Protein AF-A0A9N8HIR0-F1 (afdb_monomer_lite)

Secondary structure (DSSP, 8-state):
------------GGG-HHHHHHHHHHHHSSS-TT--HHHHHHT-TTGGGS-HHHHHHHHHHHHHHHHHHHHHHHHHHHHHHHHHHHHHHHHHHSPPP--SS--TTTSHHHHHHHHHHHTTHHHHS-HHHHHHH-HHHHTS-HHHHHHHHHHHHHHHHHHHHHHHHHHHHHHTT-PPPP----HHHHHHHHHHHHHHHH--

Radius of gyration: 29.22 Å; chains: 1; bounding box: 64×45×82 Å

pLDDT: mean 83.9, std 12.74, range [31.38, 96.94]

Structure (mmCIF, N/CA/C/O backbone):
data_AF-A0A9N8HIR0-F1
#
_entry.id   AF-A0A9N8HIR0-F1
#
loop_
_atom_site.group_PDB
_atom_site.id
_atom_site.type_symbol
_atom_site.label_atom_id
_atom_site.label_alt_id
_atom_site.label_comp_id
_atom_site.label_asym_id
_atom_site.label_entity_id
_atom_site.label_seq_id
_atom_site.pdbx_PDB_ins_code
_atom_site.Cartn_x
_atom_site.Cartn_y
_atom_site.Cartn_z
_atom_site.occupancy
_atom_site.B_iso_or_equiv
_atom_site.auth_seq_id
_atom_site.auth_comp_id
_atom_site.auth_asym_id
_atom_site.auth_atom_id
_atom_site.pdbx_PDB_model_num
ATOM 1 N N . MET A 1 1 ? 17.980 25.157 -52.568 1.00 31.38 1 MET A N 1
ATOM 2 C CA . MET A 1 1 ? 16.673 24.469 -52.478 1.00 31.38 1 MET A CA 1
ATOM 3 C C . MET A 1 1 ? 16.935 22.974 -52.562 1.00 31.38 1 MET A C 1
ATOM 5 O O . MET A 1 1 ? 17.750 22.619 -53.402 1.00 31.38 1 MET A O 1
ATOM 9 N N . PRO A 1 2 ? 16.191 22.100 -51.874 1.00 42.88 2 PRO A N 1
ATOM 10 C CA . PRO A 1 2 ? 15.857 22.020 -50.443 1.00 42.88 2 PRO A CA 1
ATOM 11 C C . PRO A 1 2 ? 16.244 20.607 -49.906 1.00 42.88 2 PRO A C 1
ATOM 13 O O . PRO A 1 2 ? 16.447 19.683 -50.676 1.00 42.88 2 PRO A O 1
ATOM 16 N N . SER A 1 3 ? 16.458 20.384 -48.613 1.00 35.34 3 SER A N 1
ATOM 17 C CA . SER A 1 3 ? 15.424 19.739 -47.796 1.00 35.34 3 SER A CA 1
ATOM 18 C C . SER A 1 3 ? 15.779 19.951 -46.334 1.00 35.34 3 SER A C 1
ATOM 20 O O . SER A 1 3 ? 16.803 19.468 -45.853 1.00 35.34 3 SER A O 1
ATOM 22 N N . LYS A 1 4 ? 14.922 20.697 -45.641 1.00 38.75 4 LYS A N 1
ATOM 23 C CA . LYS A 1 4 ? 14.795 20.592 -44.192 1.00 38.75 4 LYS A CA 1
ATOM 24 C C . LYS A 1 4 ? 14.464 19.122 -43.922 1.00 38.75 4 LYS A C 1
ATOM 26 O O . LYS A 1 4 ? 13.604 18.574 -44.606 1.00 38.75 4 LYS A O 1
ATOM 31 N N . HIS A 1 5 ? 15.218 18.461 -43.051 1.00 39.22 5 HIS A N 1
ATOM 32 C CA . HIS A 1 5 ? 14.712 17.234 -42.457 1.00 39.22 5 HIS A CA 1
ATOM 33 C C . HIS A 1 5 ? 13.556 17.663 -41.568 1.00 39.22 5 HIS A C 1
ATOM 35 O O . HIS A 1 5 ? 13.735 18.482 -40.668 1.00 39.22 5 HIS A O 1
ATOM 41 N N . ASP A 1 6 ? 12.372 17.211 -41.953 1.00 41.12 6 ASP A N 1
ATOM 42 C CA . ASP A 1 6 ? 11.150 17.353 -41.195 1.00 41.12 6 ASP A CA 1
ATOM 43 C C . ASP A 1 6 ? 11.359 16.637 -39.855 1.00 41.12 6 ASP A C 1
ATOM 45 O O . ASP A 1 6 ? 11.383 15.410 -39.787 1.00 41.12 6 ASP A O 1
ATOM 49 N N . ASP A 1 7 ? 11.583 17.413 -38.794 1.00 45.44 7 ASP A N 1
ATOM 50 C CA . ASP A 1 7 ? 11.393 16.953 -37.422 1.00 45.44 7 ASP A CA 1
ATOM 51 C C . ASP A 1 7 ? 9.876 16.795 -37.224 1.00 45.44 7 ASP A C 1
ATOM 53 O O . ASP A 1 7 ? 9.199 17.691 -36.711 1.00 45.44 7 ASP A O 1
ATOM 57 N N . GLU A 1 8 ? 9.322 15.691 -37.732 1.00 50.97 8 GLU A N 1
ATOM 58 C CA . GLU A 1 8 ? 7.970 15.265 -37.385 1.00 50.97 8 GLU A CA 1
ATOM 59 C C . GLU A 1 8 ? 7.903 15.068 -35.864 1.00 50.97 8 GLU A C 1
ATOM 61 O O . GLU A 1 8 ? 8.831 14.564 -35.226 1.00 50.97 8 GLU A O 1
ATOM 66 N N . ASP A 1 9 ? 6.818 15.561 -35.266 1.00 58.03 9 ASP A N 1
ATOM 67 C CA . ASP A 1 9 ? 6.524 15.458 -33.838 1.00 58.03 9 ASP A CA 1
ATOM 68 C C . ASP A 1 9 ? 6.243 13.986 -33.487 1.00 58.03 9 ASP A C 1
ATOM 70 O O . ASP A 1 9 ? 5.098 13.536 -33.405 1.00 58.03 9 ASP A O 1
ATOM 74 N N . ASP A 1 10 ? 7.328 13.217 -33.356 1.00 55.88 10 ASP A N 1
ATOM 75 C CA . ASP A 1 10 ? 7.362 11.813 -32.963 1.00 55.88 10 ASP A CA 1
ATOM 76 C C . ASP A 1 10 ? 6.824 11.697 -31.529 1.00 55.88 10 ASP A C 1
ATOM 78 O O . ASP A 1 10 ? 7.570 11.815 -30.549 1.00 55.88 10 ASP A O 1
ATOM 82 N N . GLY A 1 11 ? 5.508 11.522 -31.398 1.00 65.00 11 GLY A N 1
ATOM 83 C CA . GLY A 1 11 ? 4.773 11.565 -30.135 1.00 65.00 11 GLY A CA 1
ATOM 84 C C . GLY A 1 11 ? 5.492 10.935 -28.932 1.00 65.00 11 GLY A C 1
ATOM 85 O O . GLY A 1 11 ? 6.156 9.909 -29.010 1.00 65.00 11 GLY A O 1
ATOM 86 N N . LYS A 1 12 ? 5.334 11.549 -27.761 1.00 82.19 12 LYS A N 1
ATOM 87 C CA . LYS A 1 12 ? 6.065 11.238 -26.522 1.00 82.19 12 LYS A CA 1
ATOM 88 C C . LYS A 1 12 ? 6.186 9.726 -26.200 1.00 82.19 12 LYS A C 1
ATOM 90 O O . LYS A 1 12 ? 5.247 9.120 -25.685 1.00 82.19 12 LYS A O 1
ATOM 95 N N . TRP A 1 13 ? 7.388 9.147 -26.375 1.00 81.94 13 TRP A N 1
ATOM 96 C CA . TRP A 1 13 ? 7.716 7.733 -26.064 1.00 81.94 13 TRP A CA 1
ATOM 97 C C . TRP A 1 13 ? 7.277 7.281 -24.662 1.00 81.94 13 TRP A C 1
ATOM 99 O O . TRP A 1 13 ? 6.894 6.135 -24.446 1.00 81.94 13 TRP A O 1
ATOM 109 N N . GLU A 1 14 ? 7.338 8.171 -23.668 1.00 81.75 14 GLU A N 1
ATOM 110 C CA . GLU A 1 14 ? 7.023 7.815 -22.281 1.00 81.75 14 GLU A CA 1
ATOM 111 C C . GLU A 1 14 ? 5.596 7.295 -22.083 1.00 81.75 14 GLU A C 1
ATOM 113 O O . GLU A 1 14 ? 5.389 6.466 -21.190 1.00 81.75 14 GLU A O 1
ATOM 118 N N . SER A 1 15 ? 4.668 7.776 -22.910 1.00 85.00 15 SER A N 1
ATOM 119 C CA . SER A 1 15 ? 3.236 7.475 -22.907 1.00 85.00 15 SER A CA 1
ATOM 120 C C . SER A 1 15 ? 2.781 6.801 -24.205 1.00 85.00 15 SER A C 1
ATOM 122 O O . SER A 1 15 ? 1.590 6.810 -24.501 1.00 85.00 15 SER A O 1
ATOM 124 N N . SER A 1 16 ? 3.710 6.267 -25.002 1.00 88.25 16 SER A N 1
ATOM 125 C CA . SER A 1 16 ? 3.381 5.650 -26.284 1.00 88.25 16 SER A CA 1
ATOM 126 C C . SER A 1 16 ? 2.863 4.222 -26.122 1.00 88.25 16 SER A C 1
ATOM 128 O O . SER A 1 16 ? 3.261 3.484 -25.215 1.00 88.25 16 SER A O 1
ATOM 130 N N . GLU A 1 17 ? 2.008 3.817 -27.058 1.00 87.94 17 GLU A N 1
ATOM 131 C CA . GLU A 1 17 ? 1.528 2.440 -27.187 1.00 87.94 17 GLU A CA 1
ATOM 132 C C . GLU A 1 17 ? 2.686 1.467 -27.456 1.00 87.94 17 GLU A C 1
ATOM 134 O O . GLU A 1 17 ? 2.778 0.421 -26.818 1.00 87.94 17 GLU A O 1
ATOM 139 N N . ALA A 1 18 ? 3.659 1.885 -28.274 1.00 87.94 18 ALA A N 1
ATOM 140 C CA . ALA A 1 18 ? 4.908 1.164 -28.517 1.00 87.94 18 ALA A CA 1
ATOM 141 C C . ALA A 1 18 ? 5.629 0.751 -27.221 1.00 87.94 18 ALA A C 1
ATOM 143 O O . ALA A 1 18 ? 6.037 -0.397 -27.062 1.00 87.94 18 ALA A O 1
ATOM 144 N N . LYS A 1 19 ? 5.772 1.659 -26.250 1.00 89.94 19 LYS A N 1
ATOM 145 C CA . LYS A 1 19 ? 6.419 1.331 -24.973 1.00 89.94 19 LYS A CA 1
ATOM 146 C C . LYS A 1 19 ? 5.597 0.335 -24.150 1.00 89.94 19 LYS A C 1
ATOM 148 O O . LYS A 1 19 ? 6.188 -0.489 -23.452 1.00 89.94 19 LYS A O 1
ATOM 153 N N . MET A 1 20 ? 4.266 0.425 -24.195 1.00 90.25 20 MET A N 1
ATOM 154 C CA . MET A 1 20 ? 3.386 -0.501 -23.474 1.00 90.25 20 MET A CA 1
ATOM 155 C C . MET A 1 20 ? 3.479 -1.914 -24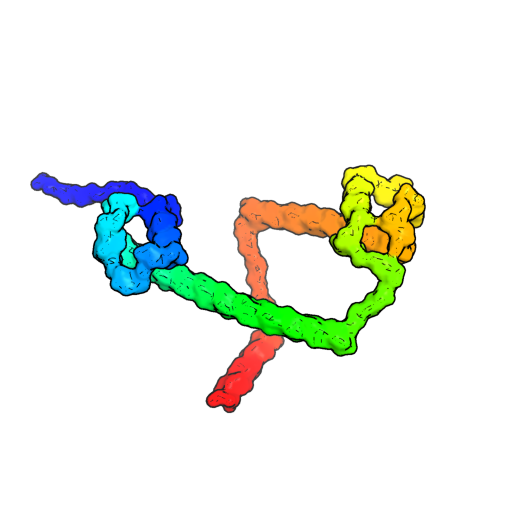.042 1.00 90.25 20 MET A C 1
ATOM 157 O O . MET A 1 20 ? 3.787 -2.830 -23.284 1.00 90.25 20 MET A O 1
ATOM 161 N N . LEU A 1 21 ? 3.316 -2.064 -25.359 1.00 89.88 21 LEU A N 1
ATOM 162 C CA . LEU A 1 21 ? 3.424 -3.350 -26.056 1.00 89.88 21 LEU A CA 1
ATOM 163 C C . LEU A 1 21 ? 4.800 -3.984 -25.848 1.00 89.88 21 LEU A C 1
ATOM 165 O O . LEU A 1 21 ? 4.913 -5.174 -25.565 1.00 89.88 21 LEU A O 1
ATOM 169 N N . LEU A 1 22 ? 5.855 -3.167 -25.896 1.00 90.31 22 LEU A N 1
ATOM 170 C CA . LEU A 1 22 ? 7.211 -3.634 -25.650 1.00 90.31 22 LEU A CA 1
ATOM 171 C C . LEU A 1 22 ? 7.403 -4.109 -24.203 1.00 90.31 22 LEU A C 1
ATOM 173 O O . LEU A 1 22 ? 8.045 -5.130 -23.966 1.00 90.31 22 LEU A O 1
ATOM 177 N N . ARG A 1 23 ? 6.854 -3.382 -23.223 1.00 90.62 23 ARG A N 1
ATOM 178 C CA . ARG A 1 23 ? 6.908 -3.781 -21.810 1.00 90.62 23 ARG A CA 1
ATOM 179 C C . ARG A 1 23 ? 6.148 -5.085 -21.583 1.00 90.62 23 ARG A C 1
ATOM 181 O O . ARG A 1 23 ? 6.669 -5.956 -20.894 1.00 90.62 23 ARG A O 1
ATOM 188 N N . GLU A 1 24 ? 4.947 -5.198 -22.136 1.00 90.31 24 GLU A N 1
ATOM 189 C CA . GLU A 1 24 ? 4.108 -6.389 -22.028 1.00 90.31 24 GLU A CA 1
ATOM 190 C C . GLU A 1 24 ? 4.800 -7.605 -22.641 1.00 90.31 24 GLU A C 1
ATOM 192 O O . GLU A 1 24 ? 4.999 -8.583 -21.931 1.00 90.31 24 GLU A O 1
ATOM 197 N N . GLY A 1 25 ? 5.294 -7.500 -23.878 1.00 87.81 25 GLY A N 1
ATOM 198 C CA . GLY A 1 25 ? 5.999 -8.593 -24.552 1.00 87.81 25 GLY A CA 1
ATOM 199 C C . GLY A 1 25 ? 7.281 -9.047 -23.840 1.00 87.81 25 GLY A C 1
ATOM 200 O O . GLY A 1 25 ? 7.634 -10.223 -23.881 1.00 87.81 25 GLY A O 1
ATOM 201 N N . ILE A 1 26 ? 7.991 -8.142 -23.151 1.00 88.31 26 ILE A N 1
ATOM 202 C CA . ILE A 1 26 ? 9.150 -8.520 -22.318 1.00 88.31 26 ILE A CA 1
ATOM 203 C C . ILE A 1 26 ? 8.698 -9.286 -21.064 1.00 88.31 26 ILE A C 1
ATOM 205 O O . ILE A 1 26 ? 9.376 -10.222 -20.649 1.00 88.31 26 ILE A O 1
ATOM 209 N N . ILE A 1 27 ? 7.574 -8.897 -20.453 1.00 87.25 27 ILE A N 1
ATOM 210 C CA . ILE A 1 27 ? 7.041 -9.538 -19.241 1.00 87.25 27 ILE A CA 1
ATOM 211 C C . ILE A 1 27 ? 6.394 -10.894 -19.558 1.00 87.25 27 ILE A C 1
ATOM 213 O O . ILE A 1 27 ? 6.593 -11.841 -18.801 1.00 87.25 27 ILE A O 1
ATOM 217 N N . SER A 1 28 ? 5.640 -11.003 -20.655 1.00 87.12 28 SER A N 1
ATOM 218 C CA . SER A 1 28 ? 5.002 -12.253 -21.093 1.00 87.12 28 SER A CA 1
ATOM 219 C C . SER A 1 28 ? 6.006 -13.276 -21.632 1.00 87.12 28 SER A C 1
ATOM 221 O O . SER A 1 28 ? 5.708 -14.467 -21.665 1.00 87.12 28 SER A O 1
ATOM 223 N N . GLY A 1 29 ? 7.205 -12.827 -22.019 1.00 84.38 29 GLY A N 1
ATOM 224 C CA . GLY A 1 29 ? 8.270 -13.675 -22.552 1.00 84.38 29 GLY A CA 1
ATOM 225 C C . GLY A 1 29 ? 8.273 -13.804 -24.077 1.00 84.38 29 GLY A C 1
ATOM 226 O O . GLY A 1 29 ? 9.181 -14.433 -24.621 1.00 84.38 29 GLY A O 1
ATOM 227 N N . ASP A 1 30 ? 7.329 -13.161 -24.769 1.00 82.31 30 ASP A N 1
ATOM 228 C CA . ASP A 1 30 ? 7.276 -13.096 -26.236 1.00 82.31 30 ASP A CA 1
ATOM 229 C C . ASP A 1 30 ? 8.535 -12.423 -26.809 1.00 82.31 30 ASP A C 1
ATOM 231 O O . ASP A 1 30 ? 9.090 -12.841 -27.827 1.00 82.31 30 ASP A O 1
ATOM 235 N N . ILE A 1 31 ? 9.055 -11.416 -26.097 1.00 84.31 31 ILE A N 1
ATOM 236 C CA . ILE A 1 31 ? 10.333 -10.765 -26.387 1.00 84.31 31 ILE A CA 1
ATOM 237 C C . ILE A 1 31 ? 11.420 -11.348 -25.472 1.00 84.31 31 ILE A C 1
ATOM 239 O O . ILE A 1 31 ? 11.880 -10.719 -24.515 1.00 84.31 31 ILE A O 1
ATOM 243 N N . SER A 1 32 ? 11.857 -12.566 -25.794 1.00 78.69 32 SER A N 1
ATOM 244 C CA . SER A 1 32 ? 12.954 -13.259 -25.105 1.00 78.69 32 SER A CA 1
ATOM 245 C C . SER A 1 32 ? 14.257 -12.445 -25.082 1.00 78.69 32 SER A C 1
ATOM 247 O O . SER A 1 32 ? 14.561 -11.695 -26.013 1.00 78.69 32 SER A O 1
ATOM 249 N N . ALA A 1 33 ? 15.074 -12.633 -24.039 1.00 74.62 33 ALA A N 1
ATOM 250 C CA . ALA A 1 33 ? 16.349 -11.938 -23.832 1.00 74.62 33 ALA A CA 1
ATOM 251 C C . ALA A 1 33 ? 17.305 -12.020 -25.041 1.00 74.62 33 ALA A C 1
ATOM 253 O O . ALA A 1 33 ? 18.042 -11.068 -25.301 1.00 74.62 33 ALA A O 1
ATOM 254 N N . GLY A 1 34 ? 17.244 -13.111 -25.813 1.00 77.88 34 GLY A N 1
ATOM 255 C CA . GLY A 1 34 ? 18.065 -13.322 -27.010 1.00 77.88 34 GLY A CA 1
ATOM 256 C C . GLY A 1 34 ? 17.628 -12.536 -28.252 1.00 77.88 34 GLY A C 1
ATOM 257 O O . GLY A 1 34 ? 18.405 -12.427 -29.198 1.00 77.88 34 GLY A O 1
ATOM 258 N N . LEU A 1 35 ? 16.417 -11.967 -28.272 1.00 85.19 35 LEU A N 1
ATOM 259 C CA . LEU A 1 35 ? 15.957 -11.157 -29.401 1.00 85.19 35 LEU A CA 1
ATOM 260 C C . LEU A 1 35 ? 16.654 -9.796 -29.403 1.00 85.19 35 LEU A C 1
ATOM 262 O O . LEU A 1 35 ? 16.615 -9.055 -28.415 1.00 85.19 35 LEU A O 1
ATOM 266 N N . GLY A 1 36 ? 17.287 -9.484 -30.534 1.00 86.88 36 GLY A N 1
ATOM 267 C CA . GLY A 1 36 ? 17.919 -8.196 -30.786 1.00 86.88 36 GLY A CA 1
ATOM 268 C C . GLY A 1 36 ? 16.900 -7.098 -31.123 1.00 86.88 36 GLY A C 1
ATOM 269 O O . GLY A 1 36 ? 15.802 -7.396 -31.597 1.00 86.88 36 GLY A O 1
ATOM 270 N N . PRO A 1 37 ? 17.263 -5.818 -30.935 1.00 88.19 37 PRO A N 1
ATOM 271 C CA . PRO A 1 37 ? 16.362 -4.683 -31.147 1.00 88.19 37 PRO A CA 1
ATOM 272 C C . PRO A 1 37 ? 15.835 -4.587 -32.583 1.00 88.19 37 PRO A C 1
ATOM 274 O O . PRO A 1 37 ? 14.700 -4.170 -32.769 1.00 88.19 37 PRO A O 1
ATOM 277 N N . THR A 1 38 ? 16.615 -5.004 -33.587 1.00 90.00 38 THR A N 1
ATOM 278 C CA . THR A 1 38 ? 16.191 -5.020 -34.998 1.00 90.00 38 THR A CA 1
ATOM 279 C C . THR A 1 38 ? 15.009 -5.956 -35.224 1.00 90.00 38 THR A C 1
ATOM 281 O O . THR A 1 38 ? 13.991 -5.534 -35.757 1.00 90.00 38 THR A O 1
ATOM 284 N N . ALA A 1 39 ? 15.106 -7.196 -34.736 1.00 88.12 39 ALA A N 1
ATOM 285 C CA . ALA A 1 39 ? 14.033 -8.175 -34.873 1.00 88.12 39 ALA A CA 1
ATOM 286 C C . ALA A 1 39 ? 12.765 -7.711 -34.147 1.00 88.12 39 ALA A C 1
ATOM 288 O O . ALA A 1 39 ? 11.674 -7.806 -34.692 1.00 88.12 39 ALA A O 1
ATOM 289 N N . VAL A 1 40 ? 12.908 -7.149 -32.941 1.00 88.44 40 VAL A N 1
ATOM 290 C CA . VAL A 1 40 ? 11.765 -6.633 -32.172 1.00 88.44 40 VAL A CA 1
ATOM 291 C C . VAL A 1 40 ? 11.119 -5.437 -32.867 1.00 88.44 40 VAL A C 1
ATOM 293 O O . VAL A 1 40 ? 9.899 -5.349 -32.900 1.00 88.44 40 VAL A O 1
ATOM 296 N N . TYR A 1 41 ? 11.909 -4.542 -33.459 1.00 89.06 41 TYR A N 1
ATOM 297 C CA . TYR A 1 41 ? 11.406 -3.388 -34.206 1.00 89.06 41 TYR A CA 1
ATOM 298 C C . TYR A 1 41 ? 10.576 -3.793 -35.434 1.00 89.06 41 TYR A C 1
ATOM 300 O O . TYR A 1 41 ? 9.603 -3.126 -35.775 1.00 89.06 41 TYR A O 1
ATOM 308 N N . GLU A 1 42 ? 10.924 -4.908 -36.076 1.00 89.44 42 GLU A N 1
ATOM 309 C CA . GLU A 1 42 ? 10.194 -5.442 -37.230 1.00 89.44 42 GLU A CA 1
ATOM 310 C C . GLU A 1 42 ? 8.896 -6.174 -36.852 1.00 89.44 42 GLU A C 1
ATOM 312 O O . GLU A 1 42 ? 8.021 -6.318 -37.704 1.00 89.44 42 GLU A O 1
ATOM 317 N N . MET A 1 43 ? 8.733 -6.593 -35.591 1.00 87.38 43 MET A N 1
ATOM 318 C CA . MET A 1 43 ? 7.559 -7.349 -35.128 1.00 87.38 43 MET A CA 1
ATOM 319 C C . MET A 1 43 ? 6.265 -6.533 -35.083 1.00 87.38 43 MET A C 1
ATOM 321 O O . MET A 1 43 ? 5.187 -7.124 -35.107 1.00 87.38 43 MET A O 1
ATOM 325 N N . ASN A 1 44 ? 6.342 -5.205 -34.960 1.00 85.69 44 ASN A N 1
ATOM 326 C CA . ASN A 1 44 ? 5.153 -4.371 -34.816 1.00 85.69 44 ASN A CA 1
ATOM 327 C C . ASN A 1 44 ? 5.320 -3.012 -35.507 1.00 85.69 44 ASN A C 1
ATOM 329 O O . ASN A 1 44 ? 6.304 -2.304 -35.289 1.00 85.69 44 ASN A O 1
ATOM 333 N N . ASP A 1 45 ? 4.322 -2.626 -36.301 1.00 88.50 45 ASP A N 1
ATOM 334 C CA . ASP A 1 45 ? 4.292 -1.341 -37.003 1.00 88.50 45 ASP A CA 1
ATOM 335 C C . ASP A 1 45 ? 4.227 -0.140 -36.044 1.00 88.50 45 ASP A C 1
ATOM 337 O O . ASP A 1 45 ? 4.731 0.934 -36.368 1.00 88.50 45 ASP A O 1
ATOM 341 N N . GLU A 1 46 ? 3.717 -0.325 -34.824 1.00 87.62 46 GLU A N 1
ATOM 342 C CA . GLU A 1 46 ? 3.721 0.696 -33.769 1.00 87.62 46 GLU A CA 1
ATOM 343 C C . GLU A 1 46 ? 5.136 1.128 -33.366 1.00 87.62 46 GLU A C 1
ATOM 345 O O . GLU A 1 46 ? 5.362 2.283 -32.998 1.00 87.62 46 GLU A O 1
ATOM 350 N N . TYR A 1 47 ? 6.122 0.233 -33.475 1.00 87.62 47 TYR A N 1
ATOM 351 C CA . TYR A 1 47 ? 7.518 0.571 -33.199 1.00 87.62 47 TYR A CA 1
ATOM 352 C C . TYR A 1 47 ? 8.112 1.459 -34.288 1.00 87.62 47 TYR A C 1
ATOM 354 O O . TYR A 1 47 ? 8.935 2.322 -33.982 1.00 87.62 47 TYR A O 1
ATOM 362 N N . LYS A 1 48 ? 7.639 1.312 -35.532 1.00 88.00 48 LYS A N 1
ATOM 363 C CA . LYS A 1 48 ? 8.125 2.054 -36.704 1.00 88.00 48 LYS A CA 1
ATOM 364 C C . LYS A 1 48 ? 7.746 3.535 -36.691 1.00 88.00 48 LYS A C 1
ATOM 366 O O . LYS A 1 48 ? 8.329 4.305 -37.446 1.00 88.00 48 LYS A O 1
ATOM 371 N N . LYS A 1 49 ? 6.830 3.941 -35.802 1.00 88.69 49 LYS A N 1
ATOM 372 C CA . LYS A 1 49 ? 6.506 5.351 -35.517 1.00 88.69 49 LYS A CA 1
ATOM 373 C C . LYS A 1 49 ? 7.658 6.112 -34.855 1.00 88.69 49 LYS A C 1
ATOM 375 O O . LYS A 1 49 ? 7.595 7.327 -34.740 1.00 88.69 49 LYS A O 1
ATOM 380 N N . PHE A 1 50 ? 8.687 5.408 -34.383 1.00 87.31 50 PHE A N 1
ATOM 381 C CA . PHE A 1 50 ? 9.864 5.999 -33.761 1.00 87.31 50 PHE A CA 1
ATOM 382 C C . PHE A 1 50 ? 11.104 5.700 -34.600 1.00 87.31 50 PHE A C 1
ATOM 384 O O . PHE A 1 50 ? 11.314 4.542 -34.956 1.00 87.31 50 PHE A O 1
ATOM 391 N N . PRO A 1 51 ? 12.000 6.675 -34.832 1.00 90.56 51 PRO A N 1
ATOM 392 C CA . PRO A 1 51 ? 13.273 6.410 -35.488 1.00 90.56 51 PRO A CA 1
ATOM 393 C C . PRO A 1 51 ? 14.036 5.270 -34.800 1.00 90.56 51 PRO A C 1
ATOM 395 O O . PRO A 1 51 ? 14.206 5.276 -33.576 1.00 90.56 51 PRO A O 1
ATOM 398 N N . PHE A 1 52 ? 14.551 4.321 -35.587 1.00 90.06 52 PHE A N 1
ATOM 399 C CA . PHE A 1 52 ? 15.163 3.089 -35.071 1.00 90.06 52 PHE A CA 1
ATOM 400 C C . PHE A 1 52 ? 16.234 3.329 -33.994 1.00 90.06 52 PHE A C 1
ATOM 402 O O . PHE A 1 52 ? 16.255 2.638 -32.980 1.00 90.06 52 PHE A O 1
ATOM 409 N N . HIS A 1 53 ? 17.087 4.348 -34.156 1.00 88.81 53 HIS A N 1
ATOM 410 C CA . HIS A 1 53 ? 18.120 4.677 -33.166 1.00 88.81 53 HIS A CA 1
ATOM 411 C C . HIS A 1 53 ? 17.532 5.058 -31.789 1.00 88.81 53 HIS A C 1
ATOM 413 O O . HIS A 1 53 ? 18.073 4.664 -30.754 1.00 88.81 53 HIS A O 1
ATOM 419 N N . ARG A 1 54 ? 16.395 5.775 -31.760 1.00 87.44 54 ARG A N 1
ATOM 420 C CA . ARG A 1 54 ? 15.673 6.119 -30.523 1.00 87.44 54 ARG A CA 1
ATOM 421 C C . ARG A 1 54 ? 15.014 4.881 -29.933 1.00 87.44 54 ARG A C 1
ATOM 423 O O . ARG A 1 54 ? 15.136 4.642 -28.733 1.00 87.44 54 ARG A O 1
ATOM 430 N N . PHE A 1 55 ? 14.364 4.073 -30.770 1.00 90.19 55 PHE A N 1
ATOM 431 C CA . PHE A 1 55 ? 13.758 2.812 -30.345 1.00 90.19 55 PHE A CA 1
ATOM 432 C C . PHE A 1 55 ? 14.790 1.879 -29.704 1.00 90.19 55 PHE A C 1
ATOM 434 O O . PHE A 1 55 ? 14.561 1.369 -28.612 1.00 90.19 55 PHE A O 1
ATOM 441 N N . GLN A 1 56 ? 15.956 1.712 -30.328 1.00 92.25 56 GLN A N 1
ATOM 442 C CA . GLN A 1 56 ? 17.034 0.861 -29.834 1.00 92.25 56 GLN A CA 1
ATOM 443 C C . GLN A 1 56 ? 17.523 1.297 -28.444 1.00 92.25 56 GLN A C 1
ATOM 445 O O . GLN A 1 56 ? 17.623 0.469 -27.537 1.00 92.25 56 GLN A O 1
ATOM 450 N N . ALA A 1 57 ? 17.794 2.591 -28.248 1.00 89.88 57 ALA A N 1
ATOM 451 C CA . ALA A 1 57 ? 18.204 3.122 -26.947 1.00 89.88 57 ALA A CA 1
ATOM 452 C C . ALA A 1 57 ? 17.115 2.919 -25.876 1.00 89.88 57 ALA A C 1
ATOM 454 O O . ALA A 1 57 ? 17.390 2.490 -24.748 1.00 89.88 57 ALA A O 1
ATOM 455 N N . ASN A 1 58 ? 15.859 3.170 -26.246 1.00 89.50 58 ASN A N 1
ATOM 456 C CA . ASN A 1 58 ? 14.708 2.986 -25.373 1.00 89.50 58 ASN A CA 1
ATOM 457 C C . ASN A 1 58 ? 14.467 1.515 -25.008 1.00 89.50 58 ASN A C 1
ATOM 459 O O . ASN A 1 58 ? 14.130 1.223 -23.861 1.00 89.50 58 ASN A O 1
ATOM 463 N N . PHE A 1 59 ? 14.677 0.595 -25.947 1.00 90.06 59 PHE A N 1
ATOM 464 C CA . PHE A 1 59 ? 14.547 -0.846 -25.759 1.00 90.06 59 PHE A CA 1
ATOM 465 C C . PHE A 1 59 ? 15.516 -1.370 -24.698 1.00 90.06 59 PHE A C 1
ATOM 467 O O . PHE A 1 59 ? 15.092 -2.017 -23.738 1.00 90.06 59 PHE A O 1
ATOM 474 N N . TYR A 1 60 ? 16.804 -1.030 -24.811 1.00 91.44 60 TYR A N 1
ATOM 475 C CA . TYR A 1 60 ? 17.802 -1.422 -23.812 1.00 91.44 60 TYR A CA 1
ATOM 476 C C . TYR A 1 60 ? 17.520 -0.799 -22.445 1.00 91.44 60 TYR A C 1
ATOM 478 O O . TYR A 1 60 ? 17.576 -1.489 -21.427 1.00 91.44 60 TYR A O 1
ATOM 486 N N . THR A 1 61 ? 17.144 0.482 -22.419 1.00 91.31 61 THR A N 1
ATOM 487 C CA . THR A 1 61 ? 16.777 1.174 -21.177 1.00 91.31 61 THR A CA 1
ATOM 488 C C . THR A 1 61 ? 15.571 0.516 -20.505 1.00 91.31 61 THR A C 1
ATOM 490 O O . THR A 1 61 ? 15.556 0.344 -19.286 1.00 91.31 61 THR A O 1
ATOM 493 N N . LEU A 1 62 ? 14.551 0.133 -21.278 1.00 91.19 62 LEU A N 1
ATOM 494 C CA . LEU A 1 62 ? 13.359 -0.526 -20.755 1.00 91.19 62 LEU A CA 1
ATOM 495 C C . LEU A 1 62 ? 13.681 -1.925 -20.222 1.00 91.19 62 LEU A C 1
ATOM 497 O O . LEU A 1 62 ? 13.253 -2.245 -19.116 1.00 91.19 62 LEU A O 1
ATOM 501 N N . ARG A 1 63 ? 14.484 -2.719 -20.942 1.00 91.06 63 ARG A N 1
ATOM 502 C CA . ARG A 1 63 ? 14.964 -4.026 -20.462 1.00 91.06 63 ARG A CA 1
ATOM 503 C C . ARG A 1 63 ? 15.720 -3.909 -19.145 1.00 91.06 63 ARG A C 1
ATOM 505 O O . ARG A 1 63 ? 15.405 -4.627 -18.203 1.00 91.06 63 ARG A O 1
ATOM 512 N N . ALA A 1 64 ? 16.665 -2.974 -19.056 1.00 91.12 64 ALA A N 1
ATOM 513 C CA . ALA A 1 64 ? 17.424 -2.742 -17.831 1.00 91.12 64 ALA A CA 1
ATOM 514 C C . ALA A 1 64 ? 16.507 -2.361 -16.656 1.00 91.12 64 ALA A C 1
ATOM 516 O O . ALA A 1 64 ? 16.665 -2.883 -15.555 1.00 91.12 64 ALA A O 1
ATOM 517 N N . LYS A 1 65 ? 15.505 -1.503 -16.895 1.00 92.44 65 LYS A N 1
ATOM 518 C CA . LYS A 1 65 ? 14.513 -1.125 -15.876 1.00 92.44 65 LYS A CA 1
ATOM 519 C C . LYS A 1 65 ? 13.653 -2.304 -15.427 1.00 92.44 65 LYS A C 1
ATOM 521 O O . LYS A 1 65 ? 13.468 -2.474 -14.229 1.00 92.44 65 LYS A O 1
ATOM 526 N N . ILE A 1 66 ? 13.155 -3.117 -16.359 1.00 91.25 66 ILE A N 1
ATOM 527 C CA . ILE A 1 66 ? 12.352 -4.304 -16.031 1.00 91.25 66 ILE A CA 1
ATOM 528 C C . ILE A 1 66 ? 13.186 -5.304 -15.224 1.00 91.25 66 ILE A C 1
ATOM 530 O O . ILE A 1 66 ? 12.70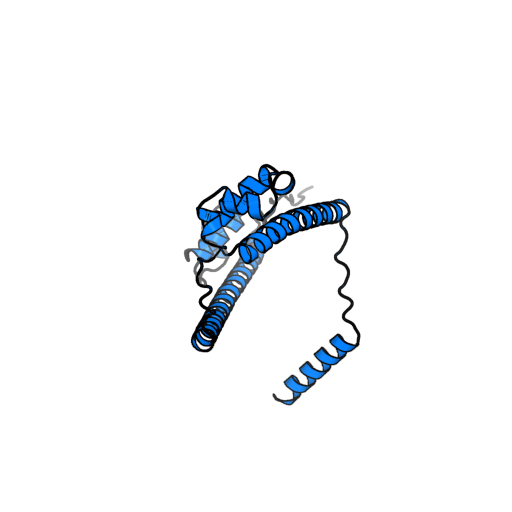6 -5.817 -14.219 1.00 91.25 66 ILE A O 1
ATOM 534 N N . GLN A 1 67 ? 14.447 -5.528 -15.604 1.00 91.19 67 GLN A N 1
ATOM 535 C CA . GLN A 1 67 ? 15.344 -6.404 -14.853 1.00 91.19 67 GLN A CA 1
ATOM 536 C C . GLN A 1 67 ? 15.609 -5.876 -13.437 1.00 91.19 67 GLN A C 1
ATOM 538 O O . GLN A 1 67 ? 15.583 -6.645 -12.478 1.00 91.19 67 GLN A O 1
ATOM 543 N N . ALA A 1 68 ? 15.841 -4.570 -13.288 1.00 92.94 68 ALA A N 1
ATOM 544 C CA . ALA A 1 68 ? 16.018 -3.946 -11.981 1.00 92.94 68 ALA A CA 1
ATOM 545 C C . ALA A 1 68 ? 14.750 -4.061 -11.115 1.00 92.94 68 ALA A C 1
ATOM 547 O O . ALA A 1 68 ? 14.845 -4.401 -9.936 1.00 92.94 68 ALA A O 1
ATOM 548 N N . ASP A 1 69 ? 13.567 -3.838 -11.699 1.00 92.75 69 ASP A N 1
ATOM 549 C CA . ASP A 1 69 ? 12.280 -4.018 -11.021 1.00 92.75 69 ASP A CA 1
ATOM 550 C C . ASP A 1 69 ? 12.083 -5.478 -10.577 1.00 92.75 69 ASP A C 1
ATOM 552 O O . ASP A 1 69 ? 11.676 -5.714 -9.441 1.00 92.75 69 ASP A O 1
ATOM 556 N N . TYR A 1 70 ? 12.412 -6.451 -11.432 1.00 92.12 70 TYR A N 1
ATOM 557 C CA . TYR A 1 70 ? 12.343 -7.875 -11.098 1.00 92.12 70 TYR A CA 1
ATOM 558 C C . TYR A 1 70 ? 13.276 -8.230 -9.936 1.00 92.12 70 TYR A C 1
ATOM 560 O O . TYR A 1 70 ? 12.842 -8.837 -8.959 1.00 92.12 70 TYR A O 1
ATOM 568 N N . ASN A 1 71 ? 14.535 -7.790 -9.994 1.00 93.62 71 ASN A N 1
ATOM 569 C CA . ASN A 1 71 ? 15.503 -8.024 -8.923 1.00 93.62 71 ASN A CA 1
ATOM 570 C C . ASN A 1 71 ? 15.031 -7.419 -7.593 1.00 93.62 71 ASN A C 1
ATOM 572 O O . ASN A 1 71 ? 15.173 -8.055 -6.549 1.00 93.62 71 ASN A O 1
ATOM 576 N N . ARG A 1 72 ? 14.423 -6.224 -7.628 1.00 94.69 72 ARG A N 1
ATOM 577 C CA . ARG A 1 72 ? 13.813 -5.609 -6.443 1.00 94.69 72 ARG A CA 1
ATOM 578 C C . ARG A 1 72 ? 12.683 -6.474 -5.895 1.00 94.69 72 ARG A C 1
ATOM 580 O O . ARG A 1 72 ? 12.687 -6.761 -4.709 1.00 94.69 72 ARG A O 1
ATOM 587 N N . VAL A 1 73 ? 11.758 -6.935 -6.740 1.00 94.75 73 VAL A N 1
ATOM 588 C CA . VAL A 1 73 ? 10.647 -7.803 -6.306 1.00 94.75 73 VAL A CA 1
ATOM 589 C C . VAL A 1 73 ? 11.161 -9.094 -5.670 1.00 94.75 73 VAL A C 1
ATOM 591 O O . VAL A 1 73 ? 10.643 -9.506 -4.634 1.00 94.75 73 VAL A O 1
ATOM 594 N N . VAL A 1 74 ? 12.187 -9.721 -6.251 1.00 95.50 74 VAL A N 1
ATOM 595 C CA . VAL A 1 74 ? 12.814 -10.924 -5.684 1.00 95.50 74 VAL A CA 1
ATOM 596 C C . VAL A 1 74 ? 13.409 -10.623 -4.309 1.00 95.50 74 VAL A C 1
ATOM 598 O O . VAL A 1 74 ? 13.110 -11.333 -3.352 1.00 95.50 74 VAL A O 1
ATOM 601 N N . SER A 1 75 ? 14.193 -9.549 -4.189 1.00 94.69 75 SER A N 1
ATOM 602 C CA . SER A 1 75 ? 14.789 -9.129 -2.916 1.00 94.69 75 SER A CA 1
ATOM 603 C C . SER A 1 75 ? 13.730 -8.826 -1.853 1.00 94.69 75 SER A C 1
ATOM 605 O O . SER A 1 75 ? 13.815 -9.337 -0.738 1.00 94.69 75 SER A O 1
ATOM 607 N N . ASP A 1 76 ? 12.709 -8.042 -2.203 1.00 96.81 76 ASP A N 1
ATOM 608 C CA . ASP A 1 76 ? 11.614 -7.673 -1.303 1.00 96.81 76 ASP A CA 1
ATOM 609 C C . ASP A 1 76 ? 10.833 -8.913 -0.846 1.00 96.81 76 ASP A C 1
ATOM 611 O O . ASP A 1 76 ? 10.447 -9.008 0.316 1.00 96.81 76 ASP A O 1
ATOM 615 N N . SER A 1 77 ? 10.640 -9.896 -1.732 1.00 95.00 77 SER A N 1
ATOM 616 C CA . SER A 1 77 ? 9.953 -11.152 -1.401 1.00 95.00 77 SER A CA 1
ATOM 617 C C . SER A 1 77 ? 10.751 -11.999 -0.409 1.00 95.00 77 SER A C 1
ATOM 619 O O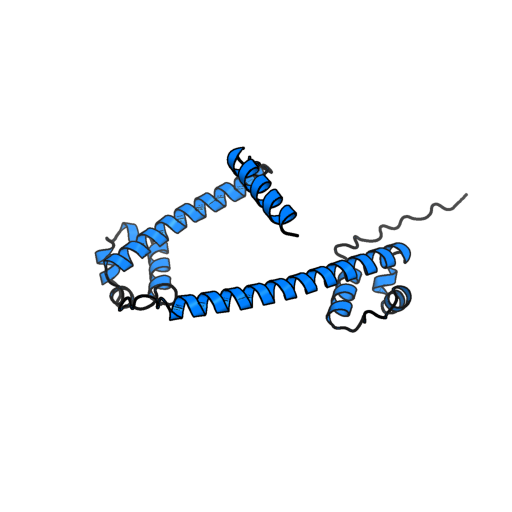 . SER A 1 77 ? 10.172 -12.573 0.513 1.00 95.00 77 SER A O 1
ATOM 621 N N . VAL A 1 78 ? 12.077 -12.060 -0.571 1.00 96.19 78 VAL A N 1
ATOM 622 C CA . VAL A 1 78 ? 12.971 -12.767 0.359 1.00 96.19 78 VAL A CA 1
ATOM 623 C C . VAL A 1 78 ? 12.986 -12.078 1.722 1.00 96.19 78 VAL A C 1
ATOM 625 O O . VAL A 1 78 ? 12.794 -12.744 2.738 1.00 96.19 78 VAL A O 1
ATOM 628 N N . ALA A 1 79 ? 13.149 -10.753 1.747 1.00 95.75 79 ALA A N 1
ATOM 629 C CA . ALA A 1 79 ? 13.125 -9.969 2.981 1.00 95.75 79 ALA A CA 1
ATOM 630 C C . ALA A 1 79 ? 11.782 -10.111 3.713 1.00 95.75 79 ALA A C 1
ATOM 632 O O . ALA A 1 79 ? 11.752 -10.391 4.907 1.00 95.75 79 ALA A O 1
ATOM 633 N N . TYR A 1 80 ? 10.667 -10.027 2.982 1.00 95.50 80 TYR A N 1
ATOM 634 C CA . TYR A 1 80 ? 9.337 -10.241 3.543 1.00 95.50 80 TYR A CA 1
ATOM 635 C C . TYR A 1 80 ? 9.180 -11.642 4.146 1.00 95.50 80 TYR A C 1
ATOM 637 O O . TYR A 1 80 ? 8.672 -11.779 5.257 1.00 95.50 80 TYR A O 1
ATOM 645 N N . GLY A 1 81 ? 9.631 -12.688 3.446 1.00 96.38 81 GLY A N 1
ATOM 646 C CA . GLY A 1 81 ? 9.586 -14.059 3.959 1.00 96.38 81 GLY A CA 1
ATOM 647 C C . GLY A 1 81 ? 10.382 -14.227 5.256 1.00 96.38 81 GLY A C 1
ATOM 648 O O . GLY A 1 81 ? 9.891 -14.840 6.204 1.00 96.38 81 GLY A O 1
ATOM 649 N N . HIS A 1 82 ? 11.572 -13.632 5.319 1.00 96.44 82 HIS A N 1
ATOM 650 C CA . HIS A 1 82 ? 12.406 -13.606 6.518 1.00 96.44 82 HIS A CA 1
ATOM 651 C C . HIS A 1 82 ? 11.724 -12.878 7.687 1.00 96.44 82 HIS A C 1
ATOM 653 O O . HIS A 1 82 ? 11.630 -13.426 8.783 1.00 96.44 82 HIS A O 1
ATOM 659 N N . ASP A 1 83 ? 11.178 -11.684 7.453 1.00 96.94 83 ASP A N 1
ATOM 660 C CA . ASP A 1 83 ? 10.497 -10.905 8.492 1.00 96.94 83 ASP A CA 1
ATOM 661 C C . ASP A 1 83 ? 9.271 -11.641 9.045 1.00 96.94 83 ASP A C 1
ATOM 663 O O . ASP A 1 83 ? 9.010 -11.622 10.250 1.00 96.94 83 ASP A O 1
ATOM 667 N N . ILE A 1 84 ? 8.523 -12.333 8.182 1.00 96.00 84 ILE A N 1
ATOM 668 C CA . ILE A 1 84 ? 7.395 -13.169 8.601 1.00 96.00 84 ILE A CA 1
ATOM 669 C C . ILE A 1 84 ? 7.864 -14.335 9.477 1.00 96.00 84 ILE A C 1
ATOM 671 O O . ILE A 1 84 ? 7.207 -14.619 10.483 1.00 96.00 84 ILE A O 1
ATOM 675 N N . ALA A 1 85 ? 8.983 -14.981 9.138 1.00 95.38 85 ALA A N 1
ATOM 676 C CA . ALA A 1 85 ? 9.559 -16.051 9.950 1.00 95.38 85 ALA A CA 1
ATOM 677 C C . ALA A 1 85 ? 9.970 -15.540 11.340 1.00 95.38 85 ALA A C 1
ATOM 679 O O . ALA A 1 85 ? 9.527 -16.098 12.343 1.00 95.38 85 ALA A O 1
ATOM 680 N N . LEU A 1 86 ? 10.682 -14.409 11.410 1.00 94.44 86 LEU A N 1
ATOM 681 C CA . LEU A 1 86 ? 11.044 -13.769 12.681 1.00 94.44 86 LEU A CA 1
ATOM 682 C C . LEU A 1 86 ? 9.814 -13.423 13.529 1.00 94.44 86 LEU A C 1
ATOM 684 O O . LEU A 1 86 ? 9.779 -13.675 14.732 1.00 94.44 86 LEU A O 1
ATOM 688 N N . VAL A 1 87 ? 8.769 -12.856 12.918 1.00 91.44 87 VAL A N 1
ATOM 689 C CA . VAL A 1 87 ? 7.524 -12.532 13.632 1.00 91.44 87 VAL A CA 1
ATOM 690 C C . VAL A 1 87 ? 6.834 -13.796 14.152 1.00 91.44 87 VAL A C 1
ATOM 692 O O . VAL A 1 87 ? 6.241 -13.760 15.233 1.00 91.44 87 VAL A O 1
ATOM 695 N N . ALA A 1 88 ? 6.877 -14.900 13.408 1.00 91.75 88 ALA A N 1
ATOM 696 C CA . ALA A 1 88 ? 6.306 -16.172 13.839 1.00 91.75 88 ALA A CA 1
ATOM 697 C C . ALA A 1 88 ? 7.076 -16.772 15.029 1.00 91.75 88 ALA A C 1
ATOM 699 O O . ALA A 1 88 ? 6.448 -17.205 15.998 1.00 91.75 88 ALA A O 1
ATOM 700 N N . GLU A 1 89 ? 8.408 -16.733 14.995 1.00 91.31 89 GLU A N 1
ATOM 701 C CA . GLU A 1 89 ? 9.277 -17.168 16.097 1.00 91.31 89 GLU A CA 1
ATOM 702 C C . GLU A 1 89 ? 9.019 -16.339 17.361 1.00 91.31 89 GLU A C 1
ATOM 704 O O . GLU A 1 89 ? 8.652 -16.890 18.400 1.00 91.31 89 GLU A O 1
ATOM 709 N N . LEU A 1 90 ? 9.049 -15.007 17.249 1.00 88.88 90 LEU A N 1
ATOM 710 C CA . LEU A 1 90 ? 8.784 -14.097 18.369 1.00 88.88 90 LEU A CA 1
ATOM 711 C C . LEU A 1 90 ? 7.398 -14.305 18.990 1.00 88.88 90 LEU A C 1
ATOM 713 O O . LEU A 1 90 ? 7.242 -14.199 20.205 1.00 88.88 90 LEU A O 1
ATOM 717 N N . ARG A 1 91 ? 6.379 -14.601 18.175 1.00 87.31 91 ARG A N 1
ATOM 718 C CA . ARG A 1 91 ? 5.023 -14.911 18.663 1.00 87.31 91 ARG A CA 1
ATOM 719 C C . ARG A 1 91 ? 4.921 -16.284 19.315 1.00 87.31 91 ARG A C 1
ATOM 721 O O . ARG A 1 91 ? 4.012 -16.484 20.112 1.00 87.31 91 ARG A O 1
ATOM 728 N N . THR A 1 92 ? 5.799 -17.216 18.966 1.00 85.69 92 THR A N 1
ATOM 729 C CA . THR A 1 92 ? 5.861 -18.532 19.611 1.00 85.69 92 THR A CA 1
ATOM 730 C C . THR A 1 92 ? 6.490 -18.407 20.995 1.00 85.69 92 THR A C 1
ATOM 732 O O . THR A 1 92 ? 5.956 -18.950 21.958 1.00 85.69 92 THR A O 1
ATOM 735 N N . GLU A 1 93 ? 7.575 -17.639 21.116 1.00 83.69 93 GLU A N 1
ATOM 736 C CA . GLU A 1 93 ? 8.240 -17.360 22.396 1.00 83.69 93 GLU A CA 1
ATOM 737 C C . GLU A 1 93 ? 7.396 -16.467 23.313 1.00 83.69 93 GLU A C 1
ATOM 739 O O . GLU A 1 93 ? 7.322 -16.690 24.520 1.00 83.69 93 GLU A O 1
ATOM 744 N N . ASN A 1 94 ? 6.737 -15.461 22.734 1.00 82.00 94 ASN A N 1
ATOM 745 C CA . ASN A 1 94 ? 5.893 -14.502 23.436 1.00 82.00 94 ASN A CA 1
ATOM 746 C C . ASN A 1 94 ? 4.503 -14.468 22.791 1.00 82.00 94 ASN A C 1
ATOM 748 O O . ASN A 1 94 ? 4.201 -13.549 22.015 1.00 82.00 94 ASN A O 1
ATOM 752 N N . PRO A 1 95 ? 3.637 -15.454 23.093 1.00 77.00 95 PRO A N 1
ATOM 753 C CA . PRO A 1 95 ? 2.284 -15.449 22.572 1.00 77.00 95 PRO A CA 1
ATOM 754 C C . PRO A 1 95 ? 1.574 -14.157 22.993 1.00 77.00 95 PRO A C 1
ATOM 756 O O . PRO A 1 95 ? 1.734 -13.700 24.134 1.00 77.00 95 PRO A O 1
ATOM 759 N N . PRO A 1 96 ? 0.784 -13.538 22.093 1.00 73.81 96 PRO A N 1
ATOM 760 C CA . PRO A 1 96 ? -0.073 -12.429 22.473 1.00 73.81 96 PRO A CA 1
ATOM 761 C C . PRO A 1 96 ? -0.893 -12.824 23.700 1.00 73.81 96 PRO A C 1
ATOM 763 O O . PRO A 1 96 ? -1.404 -13.944 23.761 1.00 73.81 96 PRO A O 1
ATOM 766 N N . ARG A 1 97 ? -1.022 -11.915 24.675 1.00 74.50 97 ARG A N 1
ATOM 767 C CA . ARG A 1 97 ? -1.907 -12.170 25.818 1.00 74.50 97 ARG A CA 1
ATOM 768 C C . ARG A 1 97 ? -3.286 -12.530 25.292 1.00 74.50 97 ARG A C 1
ATOM 770 O O . ARG A 1 97 ? -3.822 -11.804 24.454 1.00 74.50 97 ARG A O 1
ATOM 777 N N . ASP A 1 98 ? -3.854 -13.603 25.827 1.00 79.25 98 ASP A N 1
ATOM 778 C CA . ASP A 1 98 ? -5.282 -13.823 25.696 1.00 79.25 98 ASP A CA 1
ATOM 779 C C . ASP A 1 98 ? -5.986 -12.680 26.430 1.00 79.25 98 ASP A C 1
ATOM 781 O O . ASP A 1 98 ? -5.864 -12.510 27.645 1.00 79.25 98 ASP A O 1
ATOM 785 N N . LEU A 1 99 ? -6.625 -11.817 25.649 1.00 79.38 99 LEU A N 1
ATOM 786 C CA . LEU A 1 99 ? -7.305 -10.637 26.155 1.00 79.38 99 LEU A CA 1
ATOM 787 C C . LEU A 1 99 ? -8.695 -10.991 26.706 1.00 79.38 99 LEU A C 1
ATOM 789 O O . LEU A 1 99 ? -9.299 -10.152 27.371 1.00 79.38 99 LEU A O 1
ATOM 793 N N . GLY A 1 100 ? -9.202 -12.205 26.450 1.00 84.44 100 GLY A N 1
ATOM 794 C CA . GLY A 1 100 ? -10.545 -12.630 26.852 1.00 84.44 100 GLY A CA 1
ATOM 795 C C . GLY A 1 100 ? -11.673 -11.921 26.094 1.00 84.44 100 GLY A C 1
ATOM 796 O O . GLY A 1 100 ? -12.831 -12.023 26.488 1.00 84.44 100 GLY A O 1
ATOM 797 N N . TYR A 1 101 ? -11.349 -11.189 25.024 1.00 87.62 101 TYR A N 1
ATOM 798 C CA . TYR A 1 101 ? -12.304 -10.540 24.128 1.00 87.62 101 TYR A CA 1
ATOM 799 C C . TYR A 1 101 ? -11.814 -10.582 22.668 1.00 87.62 101 TYR A C 1
ATOM 801 O O . TYR A 1 101 ? -10.608 -10.717 22.428 1.00 87.62 101 TYR A O 1
ATOM 809 N N . PRO A 1 102 ? -12.719 -10.469 21.675 1.00 88.19 102 PRO A N 1
ATOM 810 C CA . PRO A 1 102 ? -12.363 -10.555 20.258 1.00 88.19 102 PRO A CA 1
ATOM 811 C C . PRO A 1 102 ? -11.384 -9.463 19.796 1.00 88.19 102 PRO A C 1
ATOM 813 O O . PRO A 1 102 ? -11.265 -8.399 20.394 1.00 88.19 102 PRO A O 1
ATOM 816 N N . ASN A 1 103 ? -10.711 -9.666 18.661 1.00 88.62 103 ASN A N 1
ATOM 817 C CA . ASN A 1 103 ? -9.861 -8.625 18.077 1.00 88.62 103 ASN A CA 1
ATOM 818 C C . ASN A 1 103 ? -10.710 -7.476 17.498 1.00 88.62 103 ASN A C 1
ATOM 820 O O . ASN A 1 103 ? -11.401 -7.645 16.492 1.00 88.62 103 ASN A O 1
ATOM 824 N N . TRP A 1 104 ? -10.587 -6.273 18.069 1.00 89.62 104 TRP A N 1
ATOM 825 C CA . TRP A 1 104 ? -11.290 -5.068 17.605 1.00 89.62 104 TRP A CA 1
ATOM 826 C C . TRP A 1 104 ? -11.114 -4.785 16.104 1.00 89.62 104 TRP A C 1
ATOM 828 O O . TRP A 1 104 ? -12.030 -4.317 15.429 1.00 89.62 104 TRP A O 1
ATOM 838 N N . GLY A 1 105 ? -9.925 -5.058 15.560 1.00 86.00 105 GLY A N 1
ATOM 839 C CA . GLY A 1 105 ? -9.571 -4.752 14.178 1.00 86.00 105 GLY A CA 1
ATOM 840 C C . GLY A 1 105 ? -10.419 -5.488 13.142 1.00 86.00 105 GLY A C 1
ATOM 841 O O . GLY A 1 105 ? -10.704 -4.901 12.091 1.00 86.00 105 GLY A O 1
ATOM 842 N N . THR A 1 106 ? -10.812 -6.725 13.455 1.00 87.94 106 THR A N 1
ATOM 843 C CA . THR A 1 106 ? -11.607 -7.627 12.608 1.00 87.94 106 THR A CA 1
ATOM 844 C C . THR A 1 106 ? -13.078 -7.681 13.022 1.00 87.94 106 THR A C 1
ATOM 846 O O . THR A 1 106 ? -13.917 -8.074 12.214 1.00 87.94 106 THR A O 1
ATOM 849 N N . HIS A 1 107 ? -13.403 -7.258 14.245 1.00 93.38 107 HIS A N 1
ATOM 850 C CA . HIS A 1 107 ? -14.752 -7.329 14.792 1.00 93.38 107 HIS A CA 1
ATOM 851 C C . HIS A 1 107 ? -15.736 -6.327 14.160 1.00 93.38 107 HIS A C 1
ATOM 853 O O . HIS A 1 107 ? -15.366 -5.227 13.733 1.00 93.38 107 HIS A O 1
ATOM 859 N N . ALA A 1 108 ? -17.027 -6.679 14.157 1.00 93.19 108 ALA A N 1
ATOM 860 C CA . ALA A 1 108 ? -18.103 -5.838 13.628 1.00 93.19 108 ALA A CA 1
ATOM 861 C C . ALA A 1 108 ? -18.238 -4.503 14.382 1.00 93.19 108 ALA A C 1
ATOM 863 O O . ALA A 1 108 ? -18.477 -3.466 13.757 1.00 93.19 108 ALA A O 1
ATOM 864 N N . ALA A 1 109 ? -17.986 -4.506 15.697 1.00 93.00 109 ALA A N 1
ATOM 865 C CA . ALA A 1 109 ? -18.046 -3.331 16.573 1.00 93.00 109 ALA A CA 1
ATOM 866 C C . ALA A 1 109 ? -17.268 -2.120 16.031 1.00 93.00 109 ALA A C 1
ATOM 868 O O . ALA A 1 109 ? -17.739 -0.991 16.117 1.00 93.00 109 ALA A O 1
ATOM 869 N N . LYS A 1 110 ? -16.121 -2.337 15.380 1.00 93.94 110 LYS A N 1
ATOM 870 C CA . LYS A 1 110 ? -15.335 -1.260 14.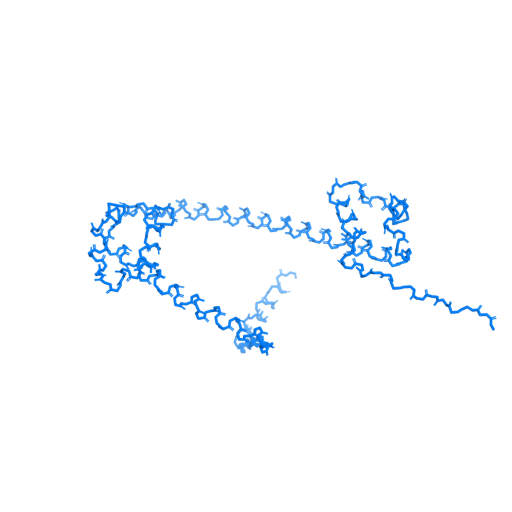766 1.00 93.94 110 LYS A CA 1
ATOM 871 C C . LYS A 1 110 ? -16.076 -0.544 13.642 1.00 93.94 110 LYS A C 1
ATOM 873 O O . LYS A 1 110 ? -15.955 0.672 13.503 1.00 93.94 110 LYS A O 1
ATOM 878 N N . LYS A 1 111 ? -16.808 -1.283 12.804 1.00 93.75 111 LYS A N 1
ATOM 879 C CA . LYS A 1 111 ? -17.598 -0.688 11.715 1.00 93.75 111 LYS A CA 1
ATOM 880 C C . LYS A 1 111 ? -18.780 0.093 12.280 1.00 93.75 111 LYS A C 1
ATOM 882 O O . LYS A 1 111 ? -19.037 1.201 11.821 1.00 93.75 111 LYS A O 1
ATOM 887 N N . LEU A 1 112 ? -19.445 -0.462 13.293 1.00 93.56 112 LEU A N 1
ATOM 888 C CA . LEU A 1 112 ? -20.581 0.182 13.952 1.00 93.56 112 LEU A CA 1
ATOM 889 C C . LEU A 1 112 ? -20.149 1.463 14.671 1.00 93.56 112 LEU A C 1
ATOM 891 O O . LEU A 1 112 ? -20.786 2.494 14.481 1.00 93.56 112 LEU A O 1
ATOM 895 N N . LEU A 1 113 ? -19.013 1.437 15.379 1.00 93.31 113 LEU A N 1
ATOM 896 C CA . LEU A 1 113 ? -18.495 2.617 16.066 1.00 93.31 113 LEU A CA 1
ATOM 897 C C . LEU A 1 113 ? -18.187 3.741 15.077 1.00 93.31 113 LEU A C 1
ATOM 899 O O . LEU A 1 113 ? -18.499 4.892 15.343 1.00 93.31 113 LEU A O 1
ATOM 903 N N . LYS A 1 114 ? -17.617 3.421 13.911 1.00 93.00 114 LYS A N 1
ATOM 904 C CA . LYS A 1 114 ? -17.388 4.428 12.867 1.00 93.00 114 LYS A CA 1
ATOM 905 C C . LYS A 1 114 ? -18.686 5.077 12.401 1.00 93.00 114 LYS A C 1
ATOM 907 O O . LYS A 1 114 ? -18.714 6.295 12.296 1.00 93.00 114 LYS A O 1
ATOM 912 N N . ALA A 1 115 ? -19.732 4.284 12.179 1.00 92.50 115 ALA A N 1
ATOM 913 C CA . ALA A 1 115 ? -21.039 4.801 11.790 1.00 92.50 115 ALA A CA 1
ATOM 914 C C . ALA A 1 115 ? -21.682 5.650 12.900 1.00 92.50 115 ALA A C 1
ATOM 916 O O . ALA A 1 115 ? -22.280 6.678 12.606 1.00 92.50 115 ALA A O 1
ATOM 917 N N . ASP A 1 116 ? -21.533 5.262 14.169 1.00 90.31 116 ASP A N 1
ATOM 918 C CA . ASP A 1 116 ? -22.023 6.064 15.296 1.00 90.31 116 ASP A CA 1
ATOM 919 C C . ASP A 1 116 ? -21.235 7.376 15.450 1.00 90.31 116 ASP A C 1
ATOM 921 O O . ASP A 1 116 ? -21.836 8.403 15.755 1.00 90.31 116 ASP A O 1
ATOM 925 N N . VAL A 1 117 ? -19.927 7.370 15.160 1.00 88.62 117 VAL A N 1
ATOM 926 C CA . VAL A 1 117 ? -19.098 8.588 15.147 1.00 88.62 117 VAL A CA 1
ATOM 927 C C . VAL A 1 117 ? -19.406 9.471 13.929 1.00 88.62 117 VAL A C 1
ATOM 929 O O . VAL A 1 117 ? -19.297 10.689 14.007 1.00 88.62 117 VAL A O 1
ATOM 932 N N . ASP A 1 118 ? -19.809 8.887 12.795 1.00 88.25 118 ASP A N 1
ATOM 933 C CA . ASP A 1 118 ? -20.323 9.635 11.633 1.00 88.25 118 ASP A CA 1
ATOM 934 C C . ASP A 1 118 ? -21.674 10.305 11.919 1.00 88.25 118 ASP A C 1
ATOM 936 O O . ASP A 1 118 ? -22.006 11.304 11.291 1.00 88.25 118 ASP A O 1
ATOM 940 N N . GLN A 1 119 ? -22.444 9.759 12.862 1.00 87.19 119 GLN A N 1
ATOM 941 C CA . GLN A 1 119 ? -23.716 10.311 13.335 1.00 87.19 119 GLN A CA 1
ATOM 942 C C . GLN A 1 119 ? -23.541 11.253 14.535 1.00 87.19 119 GLN A C 1
ATOM 944 O O . GLN A 1 119 ? -24.534 11.616 15.155 1.00 87.19 119 GLN A O 1
ATOM 949 N N . ASP A 1 120 ? -22.301 11.606 14.887 1.00 83.56 120 ASP A N 1
ATOM 950 C CA . ASP A 1 120 ? -21.950 12.503 15.992 1.00 83.56 120 ASP A CA 1
ATOM 951 C C . ASP A 1 120 ? -22.475 12.095 17.384 1.00 83.56 120 ASP A C 1
ATOM 953 O O . ASP A 1 120 ? -22.385 12.855 18.351 1.00 83.56 120 ASP A O 1
ATOM 957 N N . LYS A 1 121 ? -22.901 10.834 17.545 1.00 78.38 121 LYS A N 1
ATOM 958 C CA . LYS A 1 121 ? -23.455 10.302 18.803 1.00 78.38 121 LYS A CA 1
ATOM 959 C C . LYS A 1 121 ? -22.471 10.324 19.968 1.00 78.38 121 LYS A C 1
ATOM 961 O O . LYS A 1 121 ? -22.889 10.220 21.117 1.00 78.38 121 LYS A O 1
ATOM 966 N N . GLN A 1 122 ? -21.170 10.446 19.697 1.00 72.94 122 GLN A N 1
ATOM 967 C CA . GLN A 1 122 ? -20.144 10.609 20.729 1.00 72.94 122 GLN A CA 1
ATOM 968 C C . GLN A 1 122 ? -20.278 11.914 21.524 1.00 72.94 122 GLN A C 1
ATOM 970 O O . GLN A 1 122 ? -19.701 12.012 22.605 1.00 72.94 122 GLN A O 1
ATOM 975 N N . PHE A 1 123 ? -20.961 12.925 20.979 1.00 77.06 123 PHE A N 1
ATOM 976 C CA . PHE A 1 123 ? -21.217 14.185 21.678 1.00 77.06 123 PHE A CA 1
ATOM 977 C C . PHE A 1 123 ? -22.498 14.123 22.512 1.00 77.06 123 PHE A C 1
ATOM 979 O O . PHE A 1 123 ? -22.558 14.744 23.572 1.00 77.06 123 PHE A O 1
ATOM 986 N N . ASP A 1 124 ? -23.477 13.337 22.062 1.00 81.81 124 ASP A N 1
ATOM 987 C CA . ASP A 1 124 ? -24.777 13.202 22.720 1.00 81.81 124 ASP A CA 1
ATOM 988 C C . ASP A 1 124 ? -24.759 12.185 23.868 1.00 81.81 124 ASP A C 1
ATOM 990 O O . ASP A 1 124 ? -25.456 12.363 24.866 1.00 81.81 124 ASP A O 1
ATOM 994 N N . LEU A 1 125 ? -23.962 11.118 23.739 1.00 84.06 125 LEU A N 1
ATOM 995 C CA . LEU A 1 125 ? -23.908 10.010 24.692 1.00 84.06 125 LEU A CA 1
ATOM 996 C C . LEU A 1 125 ? -22.521 9.866 25.310 1.00 84.06 125 LEU A C 1
ATOM 998 O O . LEU A 1 125 ? -21.488 9.940 24.637 1.00 84.06 125 LEU A O 1
ATOM 1002 N N . LYS A 1 126 ? -22.482 9.557 26.606 1.00 87.50 126 LYS A N 1
ATOM 1003 C CA . LYS A 1 126 ? -21.235 9.167 27.265 1.00 87.50 126 LYS A CA 1
ATOM 1004 C C . LYS A 1 126 ? -20.744 7.829 26.701 1.00 87.50 126 LYS A C 1
ATOM 1006 O O . LYS A 1 126 ? -21.551 6.969 26.352 1.00 87.50 126 LYS A O 1
ATOM 1011 N N . PRO A 1 127 ? -19.423 7.572 26.709 1.00 87.94 127 PRO A N 1
ATOM 1012 C CA . PRO A 1 127 ? -18.853 6.289 26.294 1.00 87.94 127 PRO A CA 1
ATOM 1013 C C . PRO A 1 127 ? -19.510 5.043 26.909 1.00 87.94 127 PRO A C 1
ATOM 1015 O O . PRO A 1 127 ? -19.625 4.027 26.232 1.00 87.94 127 PRO A O 1
ATOM 1018 N N . SER A 1 128 ? -19.944 5.118 28.172 1.00 89.75 128 SER A N 1
ATOM 1019 C CA . SER A 1 128 ? -20.666 4.036 28.853 1.00 89.75 128 SER A CA 1
ATOM 1020 C C . SER A 1 128 ? -22.065 3.815 28.291 1.00 89.75 128 SER A C 1
ATOM 1022 O O . SER A 1 128 ? -22.456 2.681 28.054 1.00 89.75 128 SER A O 1
ATOM 1024 N N . GLU A 1 129 ? -22.795 4.894 28.022 1.00 90.44 129 GLU A N 1
ATOM 1025 C CA . GLU A 1 129 ? -24.143 4.834 27.457 1.00 90.44 129 GLU A CA 1
ATOM 1026 C C . GLU A 1 129 ? -24.080 4.295 26.028 1.00 90.44 129 GLU A C 1
ATOM 1028 O O . GLU A 1 129 ? -24.830 3.389 25.677 1.00 90.44 129 GLU A O 1
ATOM 1033 N N . LEU A 1 130 ? -23.110 4.763 25.230 1.00 90.38 130 LEU A N 1
ATOM 1034 C CA . LEU A 1 130 ? -22.865 4.246 23.886 1.00 90.38 130 LEU A CA 1
ATOM 1035 C C . LEU A 1 130 ? -22.535 2.748 23.911 1.00 90.38 130 LEU A C 1
ATOM 1037 O O . LEU A 1 130 ? -23.072 2.002 23.098 1.00 90.38 130 LEU A O 1
ATOM 1041 N N . TRP A 1 131 ? -21.707 2.293 24.855 1.00 92.62 131 TRP A N 1
ATOM 1042 C CA . TRP A 1 131 ? -21.383 0.874 25.038 1.00 92.62 131 TRP A CA 1
ATOM 1043 C C . TRP A 1 131 ? -22.622 0.022 25.352 1.00 92.62 131 TRP A C 1
ATOM 1045 O O . TRP A 1 131 ? -22.747 -1.101 24.868 1.00 92.62 131 TRP A O 1
ATOM 1055 N N . GLU A 1 132 ? -23.579 0.566 26.103 1.00 91.94 132 GLU A N 1
ATOM 1056 C CA . GLU A 1 132 ? -24.811 -0.144 26.447 1.00 91.94 132 GLU A CA 1
ATOM 1057 C C . GLU A 1 132 ? -25.800 -0.276 25.283 1.00 91.94 132 GLU A C 1
ATOM 1059 O O . GLU A 1 132 ? -26.608 -1.214 25.291 1.00 91.94 132 GLU A O 1
ATOM 1064 N N . THR A 1 133 ? -25.715 0.603 24.276 1.00 90.38 133 THR A N 1
ATOM 1065 C CA . THR A 1 133 ? -26.671 0.652 23.154 1.00 90.38 133 THR A CA 1
ATOM 1066 C C . THR A 1 133 ? -26.672 -0.590 22.270 1.00 90.38 133 THR A C 1
ATOM 1068 O O . THR A 1 133 ? -27.710 -0.911 21.691 1.00 90.38 133 THR A O 1
ATOM 1071 N N . ARG A 1 134 ? -25.536 -1.287 22.136 1.00 91.00 134 ARG A N 1
ATOM 1072 C CA . ARG A 1 134 ? -25.389 -2.403 21.194 1.00 91.00 134 ARG A CA 1
ATOM 1073 C C . ARG A 1 134 ? -24.744 -3.628 21.842 1.00 91.00 134 ARG A C 1
ATOM 1075 O O . ARG A 1 134 ? -23.782 -3.474 22.596 1.00 91.00 134 ARG A O 1
ATOM 1082 N N . PRO A 1 135 ? -25.221 -4.847 21.539 1.00 92.25 135 PRO A N 1
ATOM 1083 C CA . PRO A 1 135 ? -24.627 -6.070 22.072 1.00 92.25 135 PRO A CA 1
ATOM 1084 C C . PRO A 1 135 ? -23.179 -6.276 21.603 1.00 92.25 135 PRO A C 1
ATOM 1086 O O . PRO A 1 135 ? -22.350 -6.702 22.398 1.00 92.25 135 PRO A O 1
ATOM 1089 N N . GLU A 1 136 ? -22.831 -5.878 20.376 1.00 92.31 136 GLU A N 1
ATOM 1090 C CA . GLU A 1 136 ? -21.485 -6.056 19.809 1.00 92.31 136 GLU A CA 1
ATOM 1091 C C . GLU A 1 136 ? -20.418 -5.222 20.532 1.00 92.31 136 GLU A C 1
ATOM 1093 O O . GLU A 1 136 ? -19.227 -5.527 20.467 1.00 92.31 136 GLU A O 1
ATOM 1098 N N . TYR A 1 137 ? -20.821 -4.141 21.205 1.00 92.81 137 TYR A N 1
ATOM 1099 C CA . TYR A 1 137 ? -19.920 -3.332 22.026 1.00 92.81 137 TYR A CA 1
ATOM 1100 C C . TYR A 1 137 ? -19.637 -4.004 23.367 1.00 92.81 137 TYR A C 1
ATOM 1102 O O . TYR A 1 137 ? -18.510 -3.925 23.859 1.00 92.81 137 TYR A O 1
ATOM 1110 N N . LYS A 1 138 ? -20.624 -4.725 23.911 1.00 91.62 138 LYS A N 1
ATOM 1111 C CA . LYS A 1 138 ? -20.548 -5.407 25.210 1.00 91.62 138 LYS A CA 1
ATOM 1112 C C . LYS A 1 138 ? -19.595 -6.595 25.225 1.00 91.62 138 LYS A C 1
ATOM 1114 O O . LYS A 1 138 ? -19.150 -6.990 26.297 1.00 91.62 138 LYS A O 1
ATOM 1119 N N . GLU A 1 139 ? -19.230 -7.114 24.056 1.00 91.44 139 GLU A N 1
ATOM 1120 C CA . GLU A 1 139 ? -18.177 -8.126 23.907 1.00 91.44 139 GLU A CA 1
ATOM 1121 C C . GLU A 1 139 ? -16.785 -7.605 24.297 1.00 91.44 139 GLU A C 1
ATOM 1123 O O . GLU A 1 139 ? -15.871 -8.389 24.543 1.00 91.44 139 GLU A O 1
ATOM 1128 N N . PHE A 1 140 ? -16.617 -6.282 24.380 1.00 91.50 140 PHE A N 1
ATOM 1129 C CA . PHE A 1 140 ? -15.387 -5.644 24.828 1.00 91.50 140 PHE A CA 1
ATOM 1130 C C . PHE A 1 140 ? -15.567 -5.083 26.236 1.00 91.50 140 PHE A C 1
ATOM 1132 O O . PHE A 1 140 ? -16.594 -4.460 26.520 1.00 91.50 140 PHE A O 1
ATOM 1139 N N . PRO A 1 141 ? -14.546 -5.187 27.105 1.00 93.62 141 PRO A N 1
ATOM 1140 C CA . PRO A 1 141 ? -14.535 -4.463 28.365 1.00 93.62 141 PRO A CA 1
ATOM 1141 C C . PRO A 1 141 ? -14.730 -2.962 28.131 1.00 93.62 141 PRO A C 1
ATOM 1143 O O . PRO A 1 141 ? -14.123 -2.380 27.226 1.00 93.62 141 PRO A O 1
ATOM 1146 N N . LEU A 1 142 ? -15.529 -2.318 28.983 1.00 93.50 142 LEU A N 1
ATOM 1147 C CA . LEU A 1 142 ? -15.881 -0.902 28.848 1.00 93.50 142 LEU A CA 1
ATOM 1148 C C . LEU A 1 142 ? -14.649 0.010 28.693 1.00 93.50 142 LEU A C 1
ATOM 1150 O O . LEU A 1 142 ? -14.652 0.942 27.889 1.00 93.50 142 LEU A O 1
ATOM 1154 N N . GLU A 1 143 ? -13.571 -0.266 29.431 1.00 92.69 143 GLU A N 1
ATOM 1155 C CA . GLU A 1 143 ? -12.332 0.513 29.345 1.00 92.69 143 GLU A CA 1
ATOM 1156 C C . GLU A 1 143 ? -11.673 0.420 27.957 1.00 92.69 143 GLU A C 1
ATOM 1158 O O . GLU A 1 143 ? -11.193 1.422 27.418 1.00 92.69 143 GLU A O 1
ATOM 1163 N N . VAL A 1 144 ? -11.677 -0.772 27.356 1.00 91.88 144 VAL A N 1
ATOM 1164 C CA . VAL A 1 144 ? -11.121 -1.026 26.019 1.00 91.88 144 VAL A CA 1
ATOM 1165 C C . VAL A 1 144 ? -11.968 -0.323 24.967 1.00 91.88 144 VAL A C 1
ATOM 1167 O O . VAL A 1 144 ? -11.440 0.405 24.125 1.00 91.88 144 VAL A O 1
ATOM 1170 N N . PHE A 1 145 ? -13.290 -0.461 25.062 1.00 93.50 145 PHE A N 1
ATOM 1171 C CA . PHE A 1 145 ? -14.215 0.204 24.152 1.00 93.50 145 PHE A CA 1
ATOM 1172 C C . PHE A 1 145 ? -14.060 1.729 24.197 1.00 93.50 145 PHE A C 1
ATOM 1174 O O . PHE A 1 145 ? -13.928 2.378 23.158 1.00 93.50 145 PHE A O 1
ATOM 1181 N N . ARG A 1 146 ? -13.956 2.308 25.400 1.00 93.75 146 ARG A N 1
ATOM 1182 C CA . ARG A 1 146 ? -13.714 3.744 25.593 1.00 93.75 146 ARG A CA 1
ATOM 1183 C C . ARG A 1 146 ? -12.438 4.219 24.894 1.00 93.75 146 ARG A C 1
ATOM 1185 O O . ARG A 1 146 ? -12.450 5.275 24.262 1.00 93.75 146 ARG A O 1
ATOM 1192 N N . LYS A 1 147 ? -11.349 3.445 24.968 1.00 93.94 147 LYS A N 1
ATOM 1193 C CA . LYS A 1 147 ? -10.098 3.761 24.255 1.00 93.94 147 LYS A CA 1
ATOM 1194 C C . LYS A 1 147 ? -10.313 3.788 22.743 1.00 93.94 147 LYS A C 1
ATOM 1196 O O . LYS A 1 147 ? -9.816 4.702 22.089 1.00 93.94 147 LYS A O 1
ATOM 1201 N N . HIS A 1 148 ? -11.083 2.853 22.191 1.00 93.44 148 HIS A N 1
ATOM 1202 C CA . HIS A 1 148 ? -11.383 2.834 20.758 1.00 93.44 148 HIS A CA 1
ATOM 1203 C C . HIS A 1 148 ? -12.239 4.018 20.295 1.00 93.44 148 HIS A C 1
ATOM 1205 O O . HIS A 1 148 ? -11.988 4.534 19.206 1.00 93.44 148 HIS A O 1
ATOM 1211 N N . ILE A 1 149 ? -13.169 4.511 21.122 1.00 92.56 149 ILE A N 1
ATOM 1212 C CA . ILE A 1 149 ? -13.900 5.762 20.843 1.00 92.56 149 ILE A CA 1
ATOM 1213 C C . ILE A 1 149 ? -12.918 6.924 20.697 1.00 92.56 149 ILE A C 1
ATOM 1215 O O . ILE A 1 149 ? -12.915 7.607 19.673 1.00 92.56 149 ILE A O 1
ATOM 1219 N N . TYR A 1 150 ? -12.047 7.131 21.689 1.00 91.12 150 TYR A N 1
ATOM 1220 C CA . TYR A 1 150 ? -11.088 8.237 21.656 1.00 91.12 150 TYR A CA 1
ATOM 1221 C C . TYR A 1 150 ? -10.101 8.124 20.497 1.00 91.12 150 TYR A C 1
ATOM 1223 O O . TYR A 1 150 ? -9.836 9.119 19.828 1.00 91.12 150 TYR A O 1
ATOM 1231 N N . GLN A 1 151 ? -9.607 6.917 20.216 1.00 91.88 151 GLN A N 1
ATOM 1232 C CA . GLN A 1 151 ? -8.747 6.661 19.063 1.00 91.88 151 GLN A CA 1
ATOM 1233 C C . GLN A 1 151 ? -9.445 7.006 17.744 1.00 91.88 151 GLN A C 1
ATOM 1235 O O . GLN A 1 151 ? -8.831 7.629 16.881 1.00 91.88 151 GLN A O 1
ATOM 1240 N N . GLU A 1 152 ? -10.713 6.627 17.561 1.00 92.75 152 GLU A N 1
ATOM 1241 C CA . GLU A 1 152 ? -11.432 6.940 16.324 1.00 92.75 152 GLU A CA 1
ATOM 1242 C C . GLU A 1 152 ? -11.628 8.455 16.176 1.00 92.75 152 GLU A C 1
ATOM 1244 O O . GLU A 1 152 ? -11.308 8.995 15.115 1.00 92.75 152 GLU A O 1
ATOM 1249 N N . VAL A 1 153 ? -12.050 9.152 17.235 1.00 89.00 153 VAL A N 1
ATOM 1250 C CA . VAL A 1 153 ? -12.228 10.615 17.230 1.00 89.00 153 VAL A CA 1
ATOM 1251 C C . VAL A 1 153 ? -10.912 11.338 16.929 1.00 89.00 153 VAL A C 1
ATOM 1253 O O . VAL A 1 153 ? -10.842 12.125 15.981 1.00 89.00 153 VAL A O 1
ATOM 1256 N N . ASP A 1 154 ? -9.843 11.028 17.663 1.00 90.19 154 ASP A N 1
ATOM 1257 C CA . ASP A 1 154 ? -8.530 11.646 17.453 1.00 90.19 154 ASP A CA 1
ATOM 1258 C C . ASP A 1 154 ? -7.980 11.347 16.050 1.00 90.19 154 ASP A C 1
ATOM 1260 O O . ASP A 1 154 ? -7.479 12.234 15.350 1.00 90.19 154 ASP A O 1
ATOM 1264 N N . SER A 1 155 ? -8.171 10.117 15.559 1.00 88.88 155 SER A N 1
ATOM 1265 C CA . SER A 1 155 ? -7.746 9.747 14.210 1.00 88.88 155 SER A CA 1
ATOM 1266 C C . SER A 1 155 ? -8.451 10.564 13.126 1.00 88.88 155 SER A C 1
ATOM 1268 O O . SER A 1 155 ? -7.862 10.786 12.067 1.00 88.88 155 SER A O 1
ATOM 1270 N N . ARG A 1 156 ? -9.700 11.005 13.334 1.00 87.19 156 ARG A N 1
ATOM 1271 C CA . ARG A 1 156 ? -10.441 11.840 12.374 1.00 87.19 156 ARG A CA 1
ATOM 1272 C C . ARG A 1 156 ? -9.873 13.249 12.332 1.00 87.19 156 ARG A C 1
ATOM 1274 O O . ARG A 1 156 ? -9.564 13.738 11.245 1.00 87.19 156 ARG A O 1
ATOM 1281 N N . VAL A 1 157 ? -9.647 13.850 13.499 1.00 86.19 157 VAL A N 1
ATOM 1282 C CA . VAL A 1 157 ? -9.034 15.181 13.625 1.00 86.19 157 VAL A CA 1
ATOM 1283 C C . VAL A 1 157 ? -7.632 15.180 13.014 1.00 86.19 157 VAL A C 1
ATOM 1285 O O . VAL A 1 157 ? -7.322 15.989 12.134 1.00 86.19 157 VAL A O 1
ATOM 1288 N N . SER A 1 158 ? -6.808 14.205 13.395 1.00 86.75 158 SER A N 1
ATOM 1289 C CA . SER A 1 158 ? -5.452 14.032 12.876 1.00 86.75 158 SER A CA 1
ATOM 1290 C C . SER A 1 158 ? -5.427 13.787 11.364 1.00 86.75 158 SER A C 1
ATOM 1292 O O . SER A 1 158 ? -4.595 14.367 10.657 1.00 86.75 158 SER A O 1
ATOM 1294 N N . ARG A 1 159 ? -6.347 12.969 10.826 1.00 87.31 159 ARG A N 1
ATOM 1295 C CA . ARG A 1 159 ? -6.493 12.765 9.373 1.00 87.31 159 ARG A CA 1
ATOM 1296 C C . ARG A 1 159 ? -6.854 14.072 8.674 1.00 87.31 159 ARG A C 1
ATOM 1298 O O . ARG A 1 159 ? -6.165 14.438 7.723 1.00 87.31 159 ARG A O 1
ATOM 1305 N N . ALA A 1 160 ? -7.866 14.796 9.149 1.00 87.75 160 ALA A N 1
ATOM 1306 C CA . ALA A 1 160 ? -8.293 16.065 8.563 1.00 87.75 160 ALA A CA 1
ATOM 1307 C C . ALA A 1 160 ? -7.151 17.096 8.534 1.00 87.75 160 ALA A C 1
ATOM 1309 O O . ALA A 1 160 ? -6.870 17.681 7.484 1.00 87.75 160 ALA A O 1
ATOM 1310 N N . ALA A 1 161 ? -6.417 17.241 9.641 1.00 88.25 161 ALA A N 1
ATOM 1311 C CA . ALA A 1 161 ? -5.249 18.116 9.732 1.00 88.25 161 ALA A CA 1
ATOM 1312 C C . ALA A 1 161 ? -4.106 17.684 8.795 1.00 88.25 161 ALA A C 1
ATOM 1314 O O . ALA A 1 161 ? -3.425 18.517 8.194 1.00 88.25 161 ALA A O 1
ATOM 1315 N N . ARG A 1 162 ? -3.878 16.376 8.633 1.00 87.06 162 ARG A N 1
ATOM 1316 C CA . ARG A 1 162 ? -2.879 15.854 7.690 1.00 87.06 162 ARG A CA 1
ATOM 1317 C C . ARG A 1 162 ? -3.269 16.162 6.245 1.00 87.06 162 ARG A C 1
ATOM 1319 O O . ARG A 1 162 ? -2.417 16.590 5.466 1.00 87.06 162 ARG A O 1
ATOM 1326 N N . PHE A 1 163 ? -4.539 15.978 5.888 1.00 88.50 163 PHE A N 1
ATOM 1327 C CA . PHE A 1 163 ? -5.043 16.284 4.549 1.00 88.50 163 PHE A CA 1
ATOM 1328 C C . PHE A 1 163 ? -4.982 17.779 4.235 1.00 88.50 163 PHE A C 1
ATOM 1330 O O . PHE A 1 163 ? -4.546 18.140 3.141 1.00 88.50 163 PHE A O 1
ATOM 1337 N N . SER A 1 164 ? -5.347 18.653 5.176 1.00 87.12 164 SER A N 1
ATOM 1338 C CA . SER A 1 164 ? -5.239 20.103 4.980 1.00 87.12 164 SER A CA 1
ATOM 1339 C C . SER A 1 164 ? -3.781 20.536 4.787 1.00 87.12 164 SER A C 1
ATOM 1341 O O . SER A 1 164 ? -3.474 21.211 3.804 1.00 87.12 164 SER A O 1
ATOM 1343 N N . LYS A 1 165 ? -2.852 20.048 5.624 1.00 85.75 165 LYS A N 1
ATOM 1344 C CA . LYS A 1 165 ? -1.404 20.273 5.454 1.00 85.75 165 LYS A CA 1
ATOM 1345 C C . LYS A 1 165 ? -0.897 19.780 4.098 1.00 85.75 165 LYS A C 1
ATOM 1347 O O . LYS A 1 165 ? -0.128 20.484 3.448 1.00 85.75 165 LYS A O 1
ATOM 1352 N N . LYS A 1 166 ? -1.333 18.596 3.647 1.00 86.88 166 LYS A N 1
ATOM 1353 C CA . LYS A 1 166 ? -0.962 18.044 2.333 1.00 86.88 166 LYS A CA 1
ATOM 1354 C C . LYS A 1 166 ? -1.440 18.943 1.187 1.00 86.88 166 LYS A C 1
ATOM 1356 O O . LYS A 1 166 ? -0.647 19.237 0.299 1.00 86.88 166 LYS A O 1
ATOM 1361 N N . LYS A 1 167 ? -2.686 19.431 1.236 1.00 86.75 167 LYS A N 1
ATOM 1362 C CA . LYS A 1 167 ? -3.235 20.370 0.239 1.00 86.75 167 LYS A CA 1
ATOM 1363 C C . LYS A 1 167 ? -2.453 21.685 0.192 1.00 86.75 167 LYS A C 1
ATOM 1365 O O . LYS A 1 167 ? -2.157 22.169 -0.893 1.00 86.75 167 LYS A O 1
ATOM 1370 N N . ILE A 1 168 ? -2.083 22.236 1.350 1.00 87.06 168 ILE A N 1
ATOM 1371 C CA . ILE A 1 168 ? -1.261 23.454 1.435 1.00 87.06 168 ILE A CA 1
ATOM 1372 C C . ILE A 1 168 ? 0.112 23.215 0.793 1.00 87.06 168 ILE A C 1
ATOM 1374 O O . ILE A 1 168 ? 0.514 23.979 -0.078 1.00 87.06 168 ILE A O 1
ATOM 1378 N N . ARG A 1 169 ? 0.805 22.126 1.149 1.00 81.75 169 ARG A N 1
ATOM 1379 C CA . ARG A 1 169 ? 2.112 21.787 0.554 1.00 81.75 169 ARG A CA 1
ATOM 1380 C C . ARG A 1 169 ? 2.047 21.663 -0.964 1.00 81.75 169 ARG A C 1
ATOM 1382 O O . ARG A 1 169 ? 2.904 22.214 -1.640 1.00 81.75 169 ARG A O 1
ATOM 1389 N N . GLN A 1 170 ? 1.018 20.989 -1.479 1.00 81.94 170 GLN A N 1
ATOM 1390 C CA . GLN A 1 170 ? 0.804 20.840 -2.917 1.00 81.94 170 GLN A CA 1
ATOM 1391 C C . GLN A 1 170 ? 0.533 22.188 -3.597 1.00 81.94 170 GLN A C 1
ATOM 1393 O O . GLN A 1 170 ? 1.122 22.473 -4.632 1.00 81.94 170 GLN A O 1
ATOM 1398 N N . LYS A 1 171 ? -0.327 23.034 -3.011 1.00 82.06 171 LYS A N 1
ATOM 1399 C CA . LYS A 1 171 ? -0.686 24.346 -3.574 1.00 82.06 171 LYS A CA 1
ATOM 1400 C C . LYS A 1 171 ? 0.506 25.302 -3.653 1.00 82.06 171 LYS A C 1
ATOM 1402 O O . LYS A 1 171 ? 0.598 26.072 -4.599 1.00 82.06 171 LYS A O 1
ATOM 1407 N N . PHE A 1 172 ? 1.387 25.264 -2.659 1.00 83.94 172 PHE A N 1
ATOM 1408 C CA . PHE A 1 172 ? 2.513 26.192 -2.539 1.00 83.94 172 PHE A CA 1
ATOM 1409 C C . PHE A 1 172 ? 3.867 25.563 -2.911 1.00 83.94 172 PHE A C 1
ATOM 1411 O O . PHE A 1 172 ? 4.898 26.168 -2.641 1.00 83.94 172 PHE A O 1
ATOM 1418 N N . ASN A 1 173 ? 3.868 24.354 -3.494 1.00 77.88 173 ASN A N 1
ATOM 1419 C CA . ASN A 1 173 ? 5.059 23.568 -3.845 1.00 77.88 173 ASN A CA 1
ATOM 1420 C C . ASN A 1 173 ? 6.153 23.595 -2.757 1.00 77.88 173 ASN A C 1
ATOM 1422 O O . ASN A 1 173 ? 7.340 23.765 -3.037 1.00 77.88 173 ASN A O 1
ATOM 1426 N N . ILE A 1 174 ? 5.730 23.502 -1.491 1.00 73.75 174 ILE A N 1
ATOM 1427 C CA . ILE A 1 174 ? 6.624 23.650 -0.340 1.00 73.75 174 ILE A CA 1
ATOM 1428 C C . ILE A 1 174 ? 7.521 22.420 -0.307 1.00 73.75 174 ILE A C 1
ATOM 1430 O O . ILE A 1 174 ? 7.034 21.315 -0.041 1.00 73.75 174 ILE A O 1
ATOM 1434 N N . GLN A 1 175 ? 8.813 22.624 -0.565 1.00 63.78 175 GLN A N 1
ATOM 1435 C CA . GLN A 1 175 ? 9.806 21.562 -0.476 1.00 63.78 175 GLN A CA 1
ATOM 1436 C C . GLN A 1 175 ? 9.764 20.927 0.922 1.00 63.78 175 GLN A C 1
ATOM 1438 O O . GLN A 1 175 ? 9.527 21.628 1.917 1.00 63.78 175 GLN A O 1
ATOM 1443 N N . PRO A 1 176 ? 9.944 19.599 1.034 1.00 61.97 176 PRO A N 1
ATOM 1444 C CA . PRO A 1 176 ? 10.081 18.973 2.335 1.00 61.97 176 PRO A CA 1
ATOM 1445 C C . PRO A 1 176 ? 11.213 19.665 3.094 1.00 61.97 176 PRO A C 1
ATOM 1447 O O . PRO A 1 176 ? 12.246 19.994 2.520 1.00 61.97 176 PRO A O 1
ATOM 1450 N N . ARG A 1 177 ? 10.989 19.919 4.387 1.00 59.47 177 ARG A N 1
ATOM 1451 C CA . ARG A 1 177 ? 12.032 20.448 5.265 1.00 59.47 177 ARG A CA 1
ATOM 1452 C C . ARG A 1 177 ? 13.222 19.498 5.153 1.00 59.47 177 ARG A C 1
ATOM 1454 O O . ARG A 1 177 ? 13.039 18.314 5.440 1.00 59.47 177 ARG A O 1
ATOM 1461 N N . GLU A 1 178 ? 14.374 19.998 4.710 1.00 58.34 178 GLU A N 1
ATOM 1462 C CA . GLU A 1 178 ? 15.608 19.215 4.701 1.00 58.34 178 GLU A CA 1
ATOM 1463 C C . GLU A 1 178 ? 15.773 18.604 6.091 1.00 58.34 178 GLU A C 1
ATOM 1465 O O . GLU A 1 178 ? 15.673 19.294 7.114 1.00 58.34 178 GLU A O 1
ATOM 1470 N N . THR A 1 179 ? 15.913 17.282 6.142 1.00 57.59 179 THR A N 1
ATOM 1471 C CA . THR A 1 179 ? 16.289 16.593 7.368 1.00 57.59 179 THR A CA 1
ATOM 1472 C C . THR A 1 179 ? 17.715 17.011 7.665 1.00 57.59 179 THR A C 1
ATOM 1474 O O . THR A 1 179 ? 18.658 16.415 7.156 1.00 57.59 179 THR A O 1
ATOM 1477 N N . VAL A 1 180 ? 17.870 18.075 8.449 1.00 59.19 180 VAL A N 1
ATOM 1478 C CA . VAL A 1 180 ? 19.157 18.428 9.035 1.00 59.19 180 VAL A CA 1
ATOM 1479 C C . VAL A 1 180 ? 19.452 17.317 10.039 1.00 59.19 180 VAL A C 1
ATOM 1481 O O . VAL A 1 180 ? 18.930 17.327 11.154 1.00 59.19 180 VAL A O 1
ATOM 1484 N N . LEU A 1 181 ? 20.173 16.286 9.597 1.00 59.06 181 LEU A N 1
ATOM 1485 C CA . LEU A 1 181 ? 20.738 15.292 10.501 1.00 59.06 181 LEU A CA 1
ATOM 1486 C C . LEU A 1 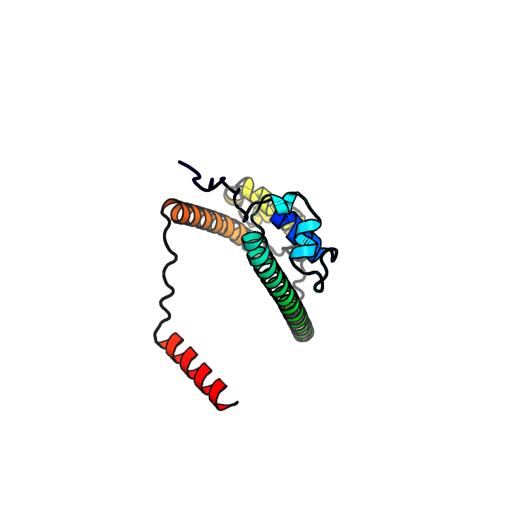181 ? 21.612 16.069 11.487 1.00 59.06 181 LEU A C 1
ATOM 1488 O O . LEU A 1 181 ? 22.429 16.897 11.081 1.00 59.06 181 LEU A O 1
ATOM 1492 N N . ASN A 1 182 ? 21.363 15.898 12.783 1.00 72.06 182 ASN A N 1
ATOM 1493 C CA . ASN A 1 182 ? 22.186 16.558 13.788 1.00 72.06 182 ASN A CA 1
ATOM 1494 C C . ASN A 1 182 ? 23.612 15.981 13.730 1.00 72.06 182 ASN A C 1
ATOM 1496 O O . ASN A 1 182 ? 23.806 14.836 13.325 1.00 72.06 182 ASN A O 1
ATOM 1500 N N . ALA A 1 183 ? 24.607 16.778 14.127 1.00 72.62 183 ALA A N 1
ATOM 1501 C CA . ALA A 1 183 ? 26.014 16.377 14.060 1.00 72.62 183 ALA A CA 1
ATOM 1502 C C . ALA A 1 183 ? 26.271 15.020 14.745 1.00 72.62 183 ALA A C 1
ATOM 1504 O O . ALA A 1 183 ? 27.040 14.212 14.235 1.00 72.62 183 ALA A O 1
ATOM 1505 N N . ASP A 1 184 ? 25.542 14.733 15.826 1.00 71.19 184 ASP A N 1
ATOM 1506 C CA . ASP A 1 184 ? 25.643 13.473 16.565 1.00 71.19 184 ASP A CA 1
ATOM 1507 C C . ASP A 1 184 ? 25.177 12.253 15.749 1.00 71.19 184 ASP A C 1
ATOM 1509 O O . ASP A 1 184 ? 25.793 11.192 15.828 1.00 71.19 184 ASP A O 1
ATOM 1513 N N . THR A 1 185 ? 24.118 12.374 14.932 1.00 75.19 185 THR A N 1
ATOM 1514 C CA . THR A 1 185 ? 23.679 11.266 14.057 1.00 75.19 185 THR A CA 1
ATOM 1515 C C . THR A 1 185 ? 24.597 11.068 12.863 1.00 75.19 185 THR A C 1
ATOM 1517 O O . THR A 1 185 ? 24.775 9.929 12.437 1.00 75.19 185 THR A O 1
ATOM 1520 N N . ILE A 1 186 ? 25.203 12.140 12.346 1.00 80.19 186 ILE A N 1
ATOM 1521 C CA . ILE A 1 186 ? 26.220 12.045 11.290 1.00 80.19 186 ILE A CA 1
ATOM 1522 C C . ILE A 1 186 ? 27.457 11.324 11.838 1.00 80.19 186 ILE A C 1
ATOM 1524 O O . ILE A 1 186 ? 27.865 10.318 11.267 1.00 80.19 186 ILE A O 1
ATOM 1528 N N . ALA A 1 187 ? 27.962 11.744 13.002 1.00 81.56 187 ALA A N 1
ATOM 1529 C CA . ALA A 1 187 ? 29.111 11.118 13.655 1.00 81.56 187 ALA A CA 1
ATOM 1530 C C . ALA A 1 187 ? 28.863 9.637 13.994 1.00 81.56 187 ALA A C 1
ATOM 1532 O O . ALA A 1 187 ? 29.742 8.799 13.801 1.00 81.56 187 ALA A O 1
ATOM 1533 N N . TYR A 1 188 ? 27.655 9.289 14.449 1.00 82.75 188 TYR A N 1
ATOM 1534 C CA . TYR A 1 188 ? 27.275 7.896 14.696 1.00 82.75 188 TYR A CA 1
ATOM 1535 C C . TYR A 1 188 ? 27.269 7.049 13.411 1.00 82.75 188 TYR A C 1
ATOM 1537 O O . TYR A 1 188 ? 27.745 5.914 13.415 1.00 82.75 188 TYR A O 1
ATOM 1545 N N . MET A 1 189 ? 26.750 7.590 12.304 1.00 82.06 189 MET A N 1
ATOM 1546 C CA . MET A 1 189 ? 26.726 6.888 11.016 1.00 82.06 189 MET A CA 1
ATOM 1547 C C . MET A 1 189 ? 28.127 6.730 10.409 1.00 82.06 189 MET A C 1
ATOM 1549 O O . MET A 1 189 ? 28.436 5.662 9.883 1.00 82.06 189 MET A O 1
ATOM 1553 N N . GLU A 1 190 ? 28.986 7.745 10.530 1.00 87.00 190 GLU A N 1
ATOM 1554 C CA . GLU A 1 190 ? 30.383 7.703 10.077 1.00 87.00 190 GLU A CA 1
ATOM 1555 C C . GLU A 1 190 ? 31.220 6.702 10.886 1.00 87.00 190 GLU A C 1
ATOM 1557 O O . GLU A 1 190 ? 31.958 5.904 10.305 1.00 87.00 19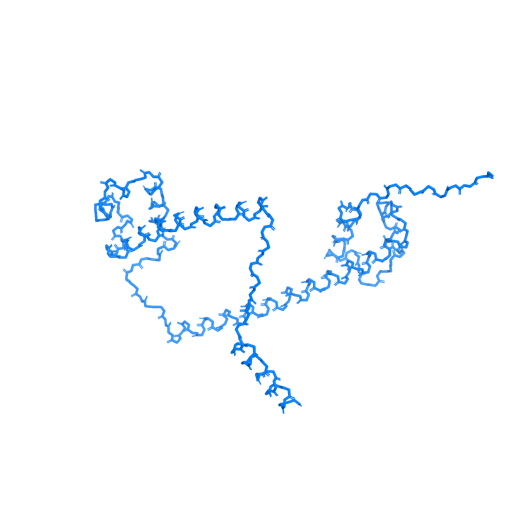0 GLU A O 1
ATOM 1562 N N . ALA A 1 191 ? 31.058 6.676 12.214 1.00 84.25 191 ALA A N 1
ATOM 1563 C CA . ALA A 1 191 ? 31.728 5.705 13.078 1.00 84.25 191 ALA A CA 1
ATOM 1564 C C . ALA A 1 191 ? 31.349 4.267 12.697 1.00 84.25 191 ALA A C 1
ATOM 1566 O O . ALA A 1 191 ? 32.224 3.425 12.497 1.00 84.25 191 ALA A O 1
ATOM 1567 N N . LYS A 1 192 ? 30.056 4.006 12.482 1.00 80.44 192 LYS A N 1
ATOM 1568 C CA . LYS A 1 192 ? 29.571 2.675 12.103 1.00 80.44 192 LYS A CA 1
ATOM 1569 C C . LYS A 1 192 ? 30.098 2.211 10.737 1.00 80.44 192 LYS A C 1
ATOM 1571 O O . LYS A 1 192 ? 30.479 1.054 10.589 1.00 80.44 192 LYS A O 1
ATOM 1576 N N . GLN A 1 193 ? 30.192 3.111 9.756 1.00 73.88 193 GLN A N 1
ATOM 1577 C CA . GLN A 1 193 ? 30.800 2.802 8.453 1.00 73.88 193 GLN A CA 1
ATOM 1578 C C . GLN A 1 193 ? 32.309 2.541 8.549 1.00 73.88 193 GLN A C 1
ATOM 1580 O O . GLN A 1 193 ? 32.849 1.753 7.773 1.00 73.88 193 GLN A O 1
ATOM 1585 N N . SER A 1 194 ? 33.007 3.186 9.488 1.00 74.00 194 SER A N 1
ATOM 1586 C CA . SER A 1 194 ? 34.438 2.947 9.705 1.00 74.00 194 SER A CA 1
ATOM 1587 C C . SER A 1 194 ? 34.726 1.578 10.334 1.00 74.00 194 SER A C 1
ATOM 1589 O O . SER A 1 194 ? 35.712 0.943 9.965 1.00 74.00 194 SER A O 1
ATOM 1591 N N . GLU A 1 195 ? 33.838 1.086 11.202 1.00 77.44 195 GLU A N 1
ATOM 1592 C CA . GLU A 1 195 ? 33.937 -0.245 11.815 1.00 77.44 195 GLU A CA 1
ATOM 1593 C C . GLU A 1 195 ? 33.650 -1.367 10.802 1.00 77.44 195 GLU A C 1
ATOM 1595 O O . GLU A 1 195 ? 34.387 -2.352 10.743 1.00 77.44 195 GLU A O 1
ATOM 1600 N N . GLU A 1 196 ? 32.639 -1.199 9.942 1.00 70.56 196 GLU A N 1
ATOM 1601 C CA . GLU A 1 196 ? 32.302 -2.172 8.889 1.00 70.56 196 GLU A CA 1
ATOM 1602 C C . GLU A 1 196 ? 33.404 -2.284 7.817 1.00 70.56 196 GLU A C 1
ATOM 1604 O O . GLU A 1 196 ? 33.678 -3.378 7.326 1.00 70.56 196 GLU A O 1
ATOM 1609 N N . ASN A 1 197 ? 34.103 -1.187 7.504 1.00 70.81 197 ASN A N 1
ATOM 1610 C CA . ASN A 1 197 ? 35.209 -1.182 6.537 1.00 70.81 197 ASN A CA 1
ATOM 1611 C C . ASN A 1 197 ? 36.542 -1.717 7.094 1.00 70.81 197 ASN A C 1
ATOM 1613 O O . ASN A 1 197 ? 37.455 -1.975 6.315 1.00 70.81 197 ASN A O 1
ATOM 1617 N N . GLN A 1 198 ? 36.682 -1.869 8.415 1.00 64.75 198 GLN A N 1
ATOM 1618 C CA . GLN A 1 198 ? 37.874 -2.458 9.046 1.00 64.75 198 GLN A CA 1
ATOM 1619 C C . GLN A 1 198 ? 37.743 -3.969 9.296 1.00 64.75 198 GLN A C 1
ATOM 1621 O O . GLN A 1 198 ? 38.733 -4.615 9.636 1.00 64.75 198 GLN A O 1
ATOM 1626 N N . SER A 1 199 ? 36.543 -4.537 9.135 1.00 54.28 199 SER A N 1
ATOM 1627 C CA . SER A 1 199 ? 36.262 -5.970 9.322 1.00 54.28 199 SER A CA 1
ATOM 1628 C C . SER A 1 199 ? 36.221 -6.784 8.020 1.00 54.28 199 SER A C 1
ATOM 1630 O O . SER A 1 199 ? 35.882 -7.966 8.064 1.00 54.28 199 SER A O 1
ATOM 1632 N N . ASN A 1 200 ? 36.566 -6.175 6.881 1.00 49.75 200 ASN A N 1
ATOM 1633 C CA . ASN A 1 200 ? 36.562 -6.800 5.554 1.00 49.75 200 ASN A CA 1
ATOM 1634 C C . ASN A 1 200 ? 37.963 -6.820 4.934 1.00 49.75 200 ASN A C 1
ATOM 1636 O O . ASN A 1 200 ? 38.650 -5.777 5.016 1.00 49.75 200 ASN A O 1
#

Sequence (200 aa):
MPSKHDDEDDGKWESSEAKMLLREGIISGDISAGLGPTAVYEMNDEYKKFPFHRFQANFYTLRAKIQADYNRVVSDSVAYGHDIALVAELRTENPPRDLGYPNWGTHAAKKLLKADVDQDKQFDLKPSELWETRPEYKEFPLEVFRKHIYQEVDSRVSRAARFSKKKIRQKFNIQPRETVLNADTIAYMEAKQSEENQSN

Organism: NCBI:txid568900

Foldseek 3Di:
DDDDPPPDPLDDPVPAPVLVVLLVCVVVCVCPPPDALVNVCVPDVSSVSDDSVVSNVVSVVSVVVVVVVVVVVVVVVVVVVVVVVVVVVVCVVPPDPPPQADDCVPAPVVVVLLVCVVVVCCVVDPLVRVCVPDPSSVSDDSVVSNVSNVVSVVVVVVVVVVVVVVVVCVVVVPPPDPPPDPPVNVVVVVVVVVVVVVVD